Protein AF-A0A2G9TZJ1-F1 (afdb_monomer)

Structure (mmCIF, N/CA/C/O backbone):
data_AF-A0A2G9TZJ1-F1
#
_entry.id   AF-A0A2G9TZJ1-F1
#
loop_
_atom_site.group_PDB
_atom_site.id
_atom_site.type_symbol
_atom_site.label_atom_id
_atom_site.label_alt_id
_atom_site.label_comp_id
_atom_site.label_asym_id
_atom_site.label_entity_id
_atom_site.label_seq_id
_atom_site.pdbx_PDB_ins_code
_atom_site.Cartn_x
_atom_site.Cartn_y
_atom_site.Cartn_z
_atom_site.occupancy
_atom_site.B_iso_or_equiv
_atom_site.auth_seq_id
_atom_site.auth_comp_id
_atom_site.auth_asym_id
_atom_site.auth_atom_id
_atom_site.pdbx_PDB_model_num
ATOM 1 N N . MET A 1 1 ? -19.641 28.229 28.153 1.00 35.34 1 MET A N 1
ATOM 2 C CA . MET A 1 1 ? -19.449 26.870 28.700 1.00 35.34 1 MET A CA 1
ATOM 3 C C . MET A 1 1 ? -19.244 25.939 27.522 1.00 35.34 1 MET A C 1
ATOM 5 O O . MET A 1 1 ? -20.153 25.800 26.718 1.00 35.34 1 MET A O 1
ATOM 9 N N . ARG A 1 2 ? -18.018 25.448 27.318 1.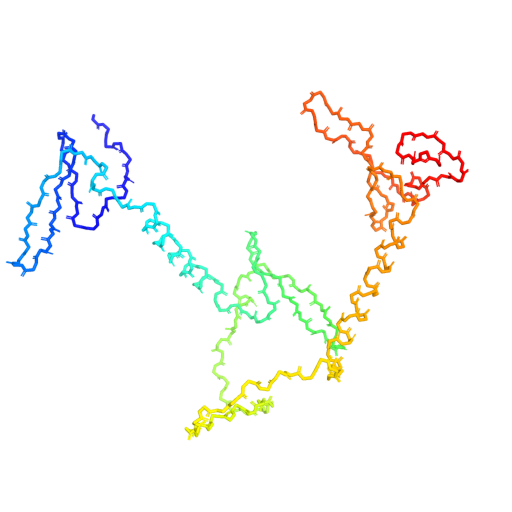00 34.00 2 ARG A N 1
ATOM 10 C CA . ARG A 1 2 ? -17.700 24.548 26.204 1.00 34.00 2 ARG A CA 1
ATOM 11 C C . ARG A 1 2 ? -17.921 23.122 26.698 1.00 34.00 2 ARG A C 1
ATOM 13 O O . ARG A 1 2 ? -17.238 22.707 27.627 1.00 34.00 2 ARG A O 1
ATOM 20 N N . CYS A 1 3 ? -18.872 22.409 26.099 1.00 38.72 3 CYS A N 1
ATOM 21 C CA . CYS A 1 3 ? -18.913 20.950 26.131 1.00 38.72 3 CYS A CA 1
ATOM 22 C C . CYS A 1 3 ? -17.653 20.467 25.404 1.00 38.72 3 CYS A C 1
ATOM 24 O O . CYS A 1 3 ? -17.631 20.348 24.180 1.00 38.72 3 CYS A O 1
ATOM 26 N N . SER A 1 4 ? -16.550 20.358 26.140 1.00 37.59 4 SER A N 1
ATOM 27 C CA . SER A 1 4 ? -15.266 19.949 25.593 1.00 37.59 4 SER A CA 1
ATOM 28 C C . SER A 1 4 ? -15.333 18.466 25.280 1.00 37.59 4 SER A C 1
ATOM 30 O O . SER A 1 4 ? -15.206 17.664 26.188 1.00 37.59 4 SER A O 1
ATOM 32 N N . GLN A 1 5 ? -15.486 18.171 23.990 1.00 41.22 5 GLN A N 1
ATOM 33 C CA . GLN A 1 5 ? -15.120 16.920 23.330 1.00 41.22 5 GLN A CA 1
ATOM 34 C C . GLN A 1 5 ? -15.883 15.683 23.824 1.00 41.22 5 GLN A C 1
ATOM 36 O O . GLN A 1 5 ? -15.843 15.286 24.979 1.00 41.22 5 GLN A O 1
ATOM 41 N N . SER A 1 6 ? -16.589 15.060 22.893 1.00 45.78 6 SER A N 1
ATOM 42 C CA . SER A 1 6 ? -17.199 13.740 23.005 1.00 45.78 6 SER A CA 1
ATOM 43 C C . SER A 1 6 ? -16.146 12.674 23.340 1.00 45.78 6 SER A C 1
ATOM 45 O O . SER A 1 6 ? -15.643 11.988 22.455 1.00 45.78 6 SER A O 1
ATOM 47 N N . GLU A 1 7 ? -15.767 12.564 24.610 1.00 56.59 7 GLU A N 1
ATOM 48 C CA . GLU A 1 7 ? -15.018 11.423 25.126 1.00 56.59 7 GLU A CA 1
ATOM 49 C C . GLU A 1 7 ? -15.985 10.241 25.256 1.00 56.59 7 GLU A C 1
ATOM 51 O O . GLU A 1 7 ? -17.082 10.386 25.798 1.00 56.59 7 GLU A O 1
ATOM 56 N N . ALA A 1 8 ? -15.603 9.079 24.722 1.00 72.31 8 ALA A N 1
ATOM 57 C CA . ALA A 1 8 ? -16.444 7.887 24.734 1.00 72.31 8 ALA A CA 1
ATOM 58 C C . ALA A 1 8 ? -16.606 7.367 26.174 1.00 72.31 8 ALA A C 1
ATOM 60 O O . ALA A 1 8 ? -15.728 6.677 26.704 1.00 72.31 8 ALA A O 1
ATOM 61 N N . LEU A 1 9 ? -17.713 7.733 26.825 1.00 79.69 9 LEU A N 1
ATOM 62 C CA . LEU A 1 9 ? -18.128 7.161 28.106 1.00 79.69 9 LEU A CA 1
ATOM 63 C C . LEU A 1 9 ? -18.508 5.690 27.924 1.00 79.69 9 LEU A C 1
ATOM 65 O O . LEU A 1 9 ? -18.986 5.294 26.862 1.00 79.69 9 LEU A O 1
ATOM 69 N N . GLN A 1 10 ? -18.288 4.886 28.964 1.00 80.00 10 GLN A N 1
ATOM 70 C CA . GLN A 1 10 ? -18.827 3.533 29.050 1.00 80.00 10 GLN A CA 1
ATOM 71 C C . GLN A 1 10 ? -20.339 3.539 28.843 1.00 80.00 10 GLN A C 1
ATOM 73 O O . GLN A 1 10 ? -21.033 4.512 29.154 1.00 80.00 10 GLN A O 1
ATOM 78 N N . ASP A 1 11 ? -20.838 2.434 28.301 1.00 80.94 11 ASP A N 1
ATOM 79 C CA . ASP A 1 11 ? -22.260 2.294 28.037 1.00 80.94 11 ASP A CA 1
ATOM 80 C C . ASP A 1 11 ? -23.027 2.398 29.365 1.00 80.94 11 ASP A C 1
ATOM 82 O O . ASP A 1 11 ? -22.624 1.822 30.377 1.00 80.94 11 ASP A O 1
ATOM 86 N N . ASN A 1 12 ? -24.120 3.166 29.361 1.00 81.62 12 ASN A N 1
ATOM 87 C CA . ASN A 1 12 ? -24.943 3.499 30.534 1.00 81.62 12 ASN A CA 1
ATOM 88 C C . ASN A 1 12 ? -24.324 4.490 31.539 1.00 81.62 12 ASN A C 1
ATOM 90 O O . ASN A 1 12 ? -24.866 4.655 32.634 1.00 81.62 12 ASN A O 1
ATOM 94 N N . CYS A 1 13 ? -23.244 5.186 31.168 1.00 85.19 13 CYS A N 1
ATOM 95 C CA . CYS A 1 13 ? -22.665 6.279 31.946 1.00 85.19 13 CYS A CA 1
ATOM 96 C C . CYS A 1 13 ? -22.997 7.662 31.355 1.00 85.19 13 CYS A C 1
ATOM 98 O O . CYS A 1 13 ? -22.907 7.881 30.149 1.00 85.19 13 CYS A O 1
ATOM 100 N N . PHE A 1 14 ? -23.310 8.630 32.221 1.00 85.94 14 PHE A N 1
ATOM 101 C CA . PHE A 1 14 ? -23.705 9.997 31.865 1.00 85.94 14 PHE A CA 1
ATOM 102 C C . PHE A 1 14 ? -22.811 11.039 32.561 1.00 85.94 14 PHE A C 1
ATOM 104 O O . PHE A 1 14 ? -22.594 10.932 33.770 1.00 85.94 14 PHE A O 1
ATOM 111 N N . PRO A 1 15 ? -22.295 12.061 31.854 1.00 84.62 15 PRO A N 1
ATOM 112 C CA . PRO A 1 15 ? -21.385 13.050 32.435 1.00 84.62 15 PRO A CA 1
ATOM 113 C C . PRO A 1 15 ? -22.107 14.018 33.387 1.00 84.62 15 PRO A C 1
ATOM 115 O O . PRO A 1 15 ? -23.253 14.405 33.146 1.00 84.62 15 PRO A O 1
ATOM 118 N N . LYS A 1 16 ? -21.424 14.454 34.456 1.00 85.44 16 LYS A N 1
ATOM 119 C CA . LYS A 1 16 ? -21.951 15.428 35.427 1.00 85.44 16 LYS A CA 1
ATOM 120 C C . LYS A 1 16 ? -21.394 16.842 35.193 1.00 85.44 16 LYS A C 1
ATOM 122 O O . LYS A 1 16 ? -20.209 16.987 34.899 1.00 85.44 16 LYS A O 1
ATOM 127 N N . PRO A 1 17 ? -22.184 17.913 35.424 1.00 77.62 17 PRO A N 1
ATOM 128 C CA . PRO A 1 17 ? -21.707 19.298 35.303 1.00 77.62 17 PRO A CA 1
ATOM 129 C C . PRO A 1 17 ? -20.558 19.655 36.260 1.00 77.62 17 PRO A C 1
ATOM 131 O O . PRO A 1 17 ? -19.766 20.543 35.966 1.00 77.62 17 PRO A O 1
ATOM 134 N N . SER A 1 18 ? -20.481 18.978 37.409 1.00 79.19 18 SER A N 1
ATOM 135 C CA . SER A 1 18 ? -19.464 19.174 38.451 1.00 79.19 18 SER A CA 1
ATOM 136 C C . SER A 1 18 ? -18.170 18.379 38.223 1.00 79.19 18 SER A C 1
ATOM 138 O O . SER A 1 18 ? -17.299 18.404 39.088 1.00 79.19 18 SER A O 1
ATOM 140 N N . GLY A 1 19 ? -18.059 17.652 37.105 1.00 78.62 19 GLY A N 1
ATOM 141 C CA . GLY A 1 19 ? -17.009 16.659 36.860 1.00 78.62 19 GLY A CA 1
ATOM 142 C C . GLY A 1 19 ? -17.403 15.251 37.323 1.00 78.62 19 GLY A C 1
ATOM 143 O O . GLY A 1 19 ? -18.217 15.087 38.244 1.00 78.62 19 GLY A O 1
ATOM 144 N N . GLY A 1 20 ? -16.851 14.237 36.649 1.00 84.00 20 GLY A N 1
ATOM 145 C CA . GLY A 1 20 ? -17.197 12.831 36.852 1.00 84.00 20 GLY A CA 1
ATOM 146 C C . GLY A 1 20 ? -18.452 12.395 36.090 1.00 84.00 20 GLY A C 1
ATOM 147 O O . GLY A 1 20 ? -18.966 13.104 35.222 1.00 84.00 20 GLY A O 1
ATOM 148 N N . CYS A 1 21 ? -18.978 11.215 36.420 1.00 87.94 21 CYS A N 1
ATOM 149 C CA . CYS A 1 21 ? -20.138 10.648 35.735 1.00 87.94 21 CYS A CA 1
ATOM 150 C C . CYS A 1 21 ? -21.067 9.869 36.671 1.00 87.94 21 CYS A C 1
ATOM 152 O O . CYS A 1 21 ? -20.756 9.614 37.834 1.00 87.94 21 CYS A O 1
ATOM 154 N N . LYS A 1 22 ? -22.218 9.483 36.134 1.00 88.81 22 LYS A N 1
ATOM 155 C CA . LYS A 1 22 ? -23.221 8.638 36.768 1.00 88.81 22 LYS A CA 1
ATOM 156 C C . LYS A 1 22 ? -23.493 7.437 35.872 1.00 88.81 22 LYS A C 1
ATOM 158 O O . LYS A 1 22 ? -23.900 7.642 34.735 1.00 88.81 22 LYS A O 1
ATOM 163 N N . CYS A 1 23 ? -23.248 6.228 36.361 1.00 87.81 23 CYS A N 1
ATOM 164 C CA . CYS A 1 23 ? -23.400 4.990 35.603 1.00 87.81 23 CYS A CA 1
ATOM 165 C C . CYS A 1 23 ? -24.506 4.120 36.191 1.00 87.81 23 CYS A C 1
ATOM 167 O O . CYS A 1 23 ? -24.520 3.894 37.400 1.00 87.81 23 CYS A O 1
ATOM 169 N N . ASN A 1 24 ? -25.385 3.590 35.343 1.00 87.38 24 ASN A N 1
ATOM 170 C CA . ASN A 1 24 ? -26.294 2.517 35.740 1.00 87.38 24 ASN A CA 1
ATOM 171 C C . ASN A 1 24 ? -25.552 1.182 35.586 1.00 87.38 24 ASN A C 1
ATOM 173 O O . ASN A 1 24 ? -25.176 0.813 34.473 1.00 87.38 24 ASN A O 1
ATOM 177 N N . VAL A 1 25 ? -25.311 0.483 36.694 1.00 83.94 25 VAL A N 1
ATOM 178 C CA . VAL A 1 25 ? -24.615 -0.810 36.736 1.00 83.94 25 VAL A CA 1
ATOM 179 C C . VAL A 1 25 ? -25.536 -1.875 37.325 1.00 83.94 25 VAL A C 1
ATOM 181 O O . VAL A 1 25 ? -26.270 -1.610 38.271 1.00 83.94 25 VAL A O 1
ATOM 184 N N . ASP A 1 26 ? -25.498 -3.089 36.782 1.00 79.06 26 ASP A N 1
ATOM 185 C CA . ASP A 1 26 ? -26.205 -4.237 37.360 1.00 79.06 26 ASP A CA 1
ATOM 186 C C . ASP A 1 26 ? -25.209 -5.104 38.140 1.00 79.06 26 ASP A C 1
ATOM 188 O O . ASP A 1 26 ? -24.316 -5.730 37.564 1.00 79.06 26 ASP A O 1
ATOM 192 N N . LEU A 1 27 ? -25.344 -5.111 39.468 1.00 72.12 27 LEU A N 1
ATOM 193 C CA . LEU A 1 27 ? -24.510 -5.888 40.394 1.00 72.12 27 LEU A CA 1
ATOM 194 C C . LEU A 1 27 ? -25.192 -7.202 40.826 1.00 72.12 27 LEU A C 1
ATOM 196 O O . LEU A 1 27 ? -24.868 -7.765 41.875 1.00 72.12 27 LEU A O 1
ATOM 200 N N . GLY A 1 28 ? -26.155 -7.700 40.042 1.00 67.94 28 GLY A N 1
ATOM 201 C CA . GLY A 1 28 ? -26.829 -8.983 40.271 1.00 67.94 28 GLY A CA 1
ATOM 202 C C . GLY A 1 28 ? -27.982 -8.932 41.277 1.00 67.94 28 GLY A C 1
ATOM 203 O O . GLY A 1 28 ? -28.502 -9.979 41.658 1.00 67.94 28 GLY A O 1
ATOM 204 N N . HIS A 1 29 ? -28.390 -7.732 41.695 1.00 69.56 29 HIS A N 1
ATOM 205 C CA . HIS A 1 29 ? -29.521 -7.491 42.604 1.00 69.56 29 HIS A CA 1
ATOM 206 C C . HIS A 1 29 ? -30.501 -6.436 42.050 1.00 69.56 29 HIS A C 1
ATOM 208 O O . HIS A 1 29 ? -31.393 -5.990 42.770 1.00 69.56 29 HIS A O 1
ATOM 214 N N . GLY A 1 30 ? -30.345 -6.049 40.777 1.00 68.12 30 GLY A N 1
ATOM 215 C CA . GLY A 1 30 ? -31.073 -4.960 40.124 1.00 68.12 30 GLY A CA 1
ATOM 216 C C . GLY A 1 30 ? -30.142 -3.842 39.646 1.00 68.12 30 GLY A C 1
ATOM 217 O O . GLY A 1 30 ? -28.973 -3.786 40.027 1.00 68.12 30 GLY A O 1
ATOM 218 N N . GLU A 1 31 ? -30.674 -2.955 38.802 1.00 78.44 31 GLU A N 1
ATOM 219 C CA . GLU A 1 31 ? -29.952 -1.777 38.311 1.00 78.44 31 GLU A CA 1
ATOM 220 C C . GLU A 1 31 ? -29.709 -0.788 39.462 1.00 78.44 31 GLU A C 1
ATOM 222 O O . GLU A 1 31 ? -30.649 -0.234 40.036 1.00 78.44 31 GLU A O 1
ATOM 227 N N . GLU A 1 32 ? -28.442 -0.548 39.791 1.00 80.06 32 GLU A N 1
ATOM 228 C CA . GLU A 1 32 ? -28.016 0.453 40.763 1.00 80.06 32 GLU A CA 1
ATOM 229 C C . GLU A 1 32 ? -27.304 1.598 40.046 1.00 80.06 32 GLU A C 1
ATOM 231 O O . GLU A 1 32 ? -26.590 1.407 39.060 1.00 80.06 32 GLU A O 1
ATOM 236 N N . VAL A 1 33 ? -27.498 2.818 40.544 1.00 85.50 33 VAL A N 1
ATOM 237 C CA . VAL A 1 33 ? -26.882 3.994 39.944 1.00 85.50 33 VAL A CA 1
ATOM 238 C C . VAL A 1 33 ? -25.681 4.439 40.763 1.00 85.50 33 VAL A C 1
ATOM 240 O O . VAL A 1 33 ? -25.827 5.000 41.847 1.00 85.50 33 VAL A O 1
ATOM 243 N N . VAL A 1 34 ? -24.489 4.227 40.214 1.00 85.00 34 VAL A N 1
ATOM 244 C CA . VAL A 1 34 ? -23.216 4.568 40.851 1.00 85.00 34 VAL A CA 1
ATOM 245 C C . VAL A 1 34 ? -22.726 5.917 40.343 1.00 85.00 34 VAL A C 1
ATOM 247 O O . VAL A 1 34 ? -22.699 6.188 39.141 1.00 85.00 34 VAL A O 1
ATOM 250 N N . GLU A 1 35 ? -22.324 6.786 41.267 1.00 87.06 35 GLU A N 1
ATOM 251 C CA . GLU A 1 35 ? -21.759 8.090 40.939 1.00 87.06 35 GLU A CA 1
ATOM 252 C C . GLU A 1 35 ? -20.247 8.111 41.141 1.00 87.06 35 GLU A C 1
ATOM 254 O O . GLU A 1 35 ? -19.740 7.925 42.245 1.00 87.06 35 GLU A O 1
ATOM 259 N N . TYR A 1 36 ? -19.529 8.432 40.072 1.00 83.94 36 TYR A N 1
ATOM 260 C CA . TYR A 1 36 ? -18.088 8.610 40.077 1.00 83.94 36 TYR A CA 1
ATOM 261 C C . TYR A 1 36 ? -17.745 10.099 40.073 1.00 83.94 36 TYR A C 1
ATOM 263 O O . TYR A 1 36 ? -18.365 10.908 39.378 1.00 83.94 36 TYR A O 1
ATOM 271 N N . SER A 1 37 ? -16.742 10.476 40.860 1.00 82.38 37 SER A N 1
ATOM 272 C CA . SER A 1 37 ? -16.264 11.859 40.971 1.00 82.38 37 SER A CA 1
ATOM 273 C C . SER A 1 37 ? -15.210 12.230 39.925 1.00 82.38 37 SER A C 1
ATOM 275 O O . SER A 1 37 ? -14.998 13.414 39.688 1.00 82.38 37 SER A O 1
ATOM 277 N N . ALA A 1 38 ? -14.564 11.245 39.289 1.00 82.38 38 ALA A N 1
ATOM 278 C CA . ALA A 1 38 ? -13.520 11.466 38.288 1.00 82.38 38 ALA A CA 1
ATOM 279 C C . ALA A 1 38 ? -13.902 10.865 36.933 1.00 82.38 38 ALA A C 1
ATOM 281 O O . ALA A 1 38 ? -14.310 9.707 36.863 1.00 82.38 38 ALA A O 1
ATOM 282 N N . ASP A 1 39 ? -13.684 11.614 35.851 1.00 77.81 39 ASP A N 1
ATOM 283 C CA . ASP A 1 39 ? -14.054 11.205 34.488 1.00 77.81 39 ASP A CA 1
ATOM 284 C C . ASP A 1 39 ? -13.312 9.947 34.018 1.00 77.81 39 ASP A C 1
ATOM 286 O O . ASP A 1 39 ? -13.832 9.173 33.222 1.00 77.81 39 ASP A O 1
ATOM 290 N N . ALA A 1 40 ? -12.105 9.697 34.537 1.00 79.12 40 ALA A N 1
ATOM 291 C CA . ALA A 1 40 ? -11.316 8.512 34.200 1.00 79.12 40 ALA A CA 1
ATOM 292 C C . ALA A 1 40 ? -12.020 7.190 34.556 1.00 79.12 40 ALA A C 1
ATOM 294 O O . ALA A 1 40 ? -11.789 6.190 33.885 1.00 79.12 40 ALA A O 1
ATOM 295 N N . GLN A 1 41 ? -12.892 7.191 35.571 1.00 77.88 41 GLN A N 1
ATOM 296 C CA . GLN A 1 41 ? -13.632 6.002 36.020 1.00 77.88 41 GLN A CA 1
ATOM 297 C C . GLN A 1 41 ? -14.808 5.648 35.101 1.00 77.88 41 GLN A C 1
ATOM 299 O O . GLN A 1 41 ? -15.422 4.603 35.260 1.00 77.88 41 GLN A O 1
ATOM 304 N N . CYS A 1 42 ? -15.107 6.533 34.153 1.00 80.12 42 CYS A N 1
ATOM 305 C CA . CYS A 1 42 ? -16.292 6.500 33.308 1.00 80.12 42 CYS A CA 1
ATOM 306 C C . CYS A 1 42 ? -15.959 6.331 31.832 1.00 80.12 42 CYS A C 1
ATOM 308 O O . CYS A 1 42 ? -16.849 6.164 31.002 1.00 80.12 42 CYS A O 1
ATOM 310 N N . LYS A 1 43 ? -14.682 6.480 31.476 1.00 83.25 43 LYS A N 1
ATOM 311 C CA . LYS A 1 43 ? -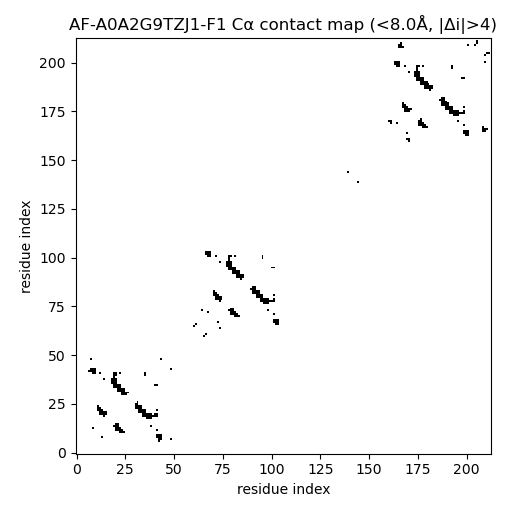14.217 6.426 30.094 1.00 83.25 43 LYS A CA 1
ATOM 312 C C . LYS A 1 43 ? -14.123 4.975 29.656 1.00 83.25 43 LYS A C 1
ATOM 314 O O . LYS A 1 43 ? -13.616 4.129 30.393 1.00 83.25 43 LYS A O 1
ATOM 319 N N . LYS A 1 44 ? -14.553 4.689 28.424 1.00 81.19 44 LYS A N 1
ATOM 320 C CA . LYS A 1 44 ? -14.239 3.407 27.785 1.00 81.19 44 LYS A CA 1
ATOM 321 C C . LYS A 1 44 ? -12.726 3.225 27.791 1.00 81.19 44 LYS A C 1
ATOM 323 O O . LYS A 1 44 ? -11.991 4.167 27.481 1.00 81.19 44 LYS A O 1
ATOM 328 N N . SER A 1 45 ? -12.265 2.016 28.109 1.00 81.00 45 SER A N 1
ATOM 329 C CA . SER A 1 45 ? -10.851 1.686 27.950 1.00 81.00 45 SER A CA 1
ATOM 330 C C . SER A 1 45 ? -10.444 1.885 26.488 1.00 81.00 45 SER A C 1
ATOM 332 O O . SER A 1 45 ? -11.252 1.706 25.572 1.00 81.00 45 SER A O 1
ATOM 334 N N . ILE A 1 46 ? -9.178 2.237 26.258 1.00 83.12 46 ILE A N 1
ATOM 335 C CA . ILE A 1 46 ? -8.635 2.377 24.899 1.00 83.12 46 ILE A CA 1
ATOM 336 C C . ILE A 1 46 ? -8.832 1.085 24.098 1.00 83.12 46 ILE A C 1
ATOM 338 O O . ILE A 1 46 ? -9.127 1.133 22.907 1.00 83.12 46 ILE A O 1
ATOM 342 N N . GLU A 1 47 ? -8.729 -0.069 24.756 1.00 83.88 47 GLU A N 1
ATOM 343 C CA . GLU A 1 47 ? -8.964 -1.381 24.152 1.00 83.88 47 GLU A CA 1
ATOM 344 C C . GLU A 1 47 ? -10.407 -1.540 23.662 1.00 83.88 47 GLU A C 1
ATOM 346 O O . GLU A 1 47 ? -10.613 -2.000 22.540 1.00 83.88 47 GLU A O 1
ATOM 351 N N . SER A 1 48 ? -11.395 -1.109 24.456 1.00 80.25 48 SER A N 1
ATOM 352 C CA . SER A 1 48 ? -12.812 -1.155 24.077 1.00 80.25 48 SER A CA 1
ATOM 353 C C . SER A 1 48 ? -13.103 -0.229 22.893 1.00 80.25 48 SER A C 1
ATOM 355 O O . SER A 1 48 ? -13.634 -0.677 21.880 1.00 80.25 48 SER A O 1
ATOM 357 N N . GLN A 1 49 ? -12.634 1.023 22.950 1.00 81.00 49 GLN A N 1
ATOM 358 C CA . GLN A 1 49 ? -12.783 1.971 21.836 1.00 81.00 49 GLN A CA 1
ATOM 359 C C . GLN A 1 49 ? -12.117 1.448 20.554 1.00 81.00 49 GLN A C 1
ATOM 361 O O . GLN A 1 49 ? -12.668 1.546 19.462 1.00 81.00 49 GLN A O 1
ATOM 366 N N . THR A 1 50 ? -10.934 0.842 20.678 1.00 85.12 50 THR A N 1
ATOM 367 C CA . THR A 1 50 ? -10.216 0.256 19.538 1.00 85.12 50 THR A CA 1
ATOM 368 C C . THR A 1 50 ? -10.965 -0.943 18.964 1.00 85.12 50 THR A C 1
ATOM 370 O O . THR A 1 50 ? -11.014 -1.106 17.745 1.00 85.12 50 THR A O 1
ATOM 373 N N . ALA A 1 51 ? -11.552 -1.790 19.812 1.00 84.38 51 ALA A N 1
ATOM 374 C CA . ALA A 1 51 ? -12.346 -2.929 19.371 1.00 84.38 51 ALA A CA 1
ATOM 375 C C . ALA A 1 51 ? -13.616 -2.483 18.628 1.00 84.38 51 ALA A C 1
ATOM 377 O O . ALA A 1 51 ? -13.920 -3.040 17.571 1.00 84.38 51 ALA A O 1
ATOM 378 N N . GLU A 1 52 ? -14.306 -1.459 19.135 1.00 83.00 52 GLU A N 1
ATOM 379 C CA . GLU A 1 52 ? -15.476 -0.849 18.492 1.00 83.00 52 GLU A CA 1
ATOM 380 C C . GLU A 1 52 ? -15.110 -0.244 17.133 1.00 83.00 52 GLU A C 1
ATOM 382 O O . GLU A 1 52 ? -15.662 -0.664 16.117 1.00 83.00 52 GLU A O 1
ATOM 387 N N . HIS A 1 53 ? -14.102 0.633 17.081 1.00 85.50 53 HIS A N 1
ATOM 388 C CA . HIS A 1 53 ? -13.643 1.232 15.824 1.00 85.50 53 HIS A CA 1
ATOM 389 C C . HIS A 1 53 ? -13.166 0.180 14.819 1.00 85.50 53 HIS A C 1
ATOM 391 O O . HIS A 1 53 ? -13.432 0.283 13.626 1.00 85.50 53 HI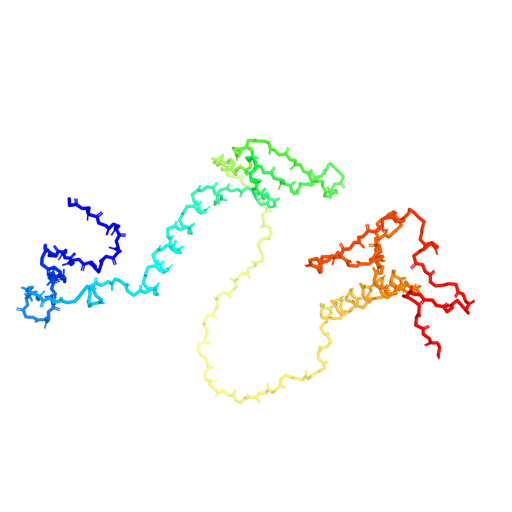S A O 1
ATOM 397 N N . LYS A 1 54 ? -12.477 -0.874 15.275 1.00 88.94 54 LYS A N 1
ATOM 398 C CA . LYS A 1 54 ? -12.065 -1.976 14.396 1.00 88.94 54 LYS A CA 1
ATOM 399 C C . LYS A 1 54 ? -13.275 -2.710 13.824 1.00 88.94 54 LYS A C 1
ATOM 401 O O . LYS A 1 54 ? -13.240 -3.113 12.662 1.00 88.94 54 LYS A O 1
ATOM 406 N N . LYS A 1 55 ? -14.316 -2.934 14.627 1.00 88.50 55 LYS A N 1
ATOM 407 C CA . LYS A 1 55 ? -15.545 -3.586 14.167 1.00 88.50 55 LYS A CA 1
ATOM 408 C C . LYS A 1 55 ? -16.252 -2.722 13.124 1.00 88.50 55 LYS A C 1
ATOM 410 O O . LYS A 1 55 ? -16.550 -3.234 12.051 1.00 88.50 55 LYS A O 1
ATOM 415 N N . GLU A 1 56 ? -16.427 -1.437 13.409 1.00 87.94 56 GLU A N 1
ATOM 416 C CA . GLU A 1 56 ? -17.038 -0.462 12.501 1.00 87.94 56 GLU A CA 1
ATOM 417 C C . GLU A 1 56 ? -16.278 -0.372 11.169 1.00 87.94 56 GLU A C 1
ATOM 419 O O . GLU A 1 56 ? -16.866 -0.552 10.105 1.00 87.94 56 GLU A O 1
ATOM 424 N N . LEU A 1 57 ? -14.950 -0.222 11.214 1.00 88.06 57 LEU A N 1
ATOM 425 C CA . LEU A 1 57 ? -14.112 -0.185 10.011 1.00 88.06 57 LEU A CA 1
ATOM 426 C C . LEU A 1 57 ? -14.198 -1.482 9.198 1.00 88.06 57 LEU A C 1
ATOM 428 O O . LEU A 1 57 ? -14.212 -1.445 7.970 1.00 88.06 57 LEU A O 1
ATOM 432 N N . ASN A 1 58 ? -14.262 -2.642 9.856 1.00 84.69 58 ASN A N 1
ATOM 433 C CA . ASN A 1 58 ? -14.417 -3.916 9.155 1.00 84.69 58 ASN A CA 1
ATOM 434 C C . ASN A 1 58 ? -15.790 -4.040 8.480 1.00 84.69 58 ASN A C 1
ATOM 436 O O . ASN A 1 58 ? -15.872 -4.592 7.381 1.00 84.69 58 ASN A O 1
ATOM 440 N N . GLU A 1 59 ? -16.854 -3.548 9.119 1.00 88.38 59 GLU A N 1
ATOM 441 C CA . GLU A 1 59 ? -18.194 -3.497 8.528 1.00 88.38 59 GLU A CA 1
ATOM 442 C C . GLU A 1 59 ? -18.225 -2.547 7.324 1.00 88.38 59 GLU A C 1
ATOM 444 O O . GLU A 1 59 ? -18.707 -2.942 6.264 1.00 88.38 59 GLU A O 1
ATOM 449 N N . GLU A 1 60 ? -17.605 -1.368 7.425 1.00 86.69 60 GLU A N 1
ATOM 450 C CA . GLU A 1 60 ? -17.477 -0.416 6.313 1.00 86.69 60 GLU A CA 1
ATOM 451 C C . GLU A 1 60 ? -16.679 -1.001 5.134 1.00 86.69 60 GLU A C 1
ATOM 453 O O . GLU A 1 60 ? -17.086 -0.887 3.976 1.00 86.69 60 GLU A O 1
ATOM 458 N N . ILE A 1 61 ? -15.551 -1.669 5.407 1.00 85.38 61 ILE A N 1
ATOM 459 C CA . ILE A 1 61 ? -14.745 -2.335 4.372 1.00 85.38 61 ILE A CA 1
ATOM 460 C C . ILE A 1 61 ? -15.566 -3.427 3.681 1.00 85.38 61 ILE A C 1
ATOM 462 O O . ILE A 1 61 ? -15.510 -3.561 2.455 1.00 85.38 61 ILE A O 1
ATOM 466 N N . LYS A 1 62 ? -16.335 -4.206 4.448 1.00 85.00 62 LYS A N 1
ATOM 467 C CA . LYS A 1 62 ? -17.178 -5.274 3.907 1.00 85.00 62 LYS A CA 1
ATOM 468 C C . LYS A 1 62 ? -18.325 -4.722 3.062 1.00 85.00 62 LYS A C 1
ATOM 470 O O . LYS A 1 62 ? -18.604 -5.293 2.015 1.00 85.00 62 LYS A O 1
ATOM 475 N N . ASP A 1 63 ? -18.950 -3.628 3.478 1.00 82.19 63 ASP A N 1
ATOM 476 C CA . ASP A 1 63 ? -20.009 -2.967 2.712 1.00 82.19 63 ASP A CA 1
ATOM 477 C C . ASP A 1 63 ? -19.478 -2.392 1.387 1.00 82.19 63 ASP A C 1
ATOM 479 O O . ASP A 1 63 ? -20.012 -2.665 0.311 1.00 82.19 63 ASP A O 1
ATOM 483 N N . LYS A 1 64 ? -18.352 -1.671 1.435 1.00 80.69 64 LYS A N 1
ATOM 484 C CA . LYS A 1 64 ? -17.787 -1.009 0.249 1.00 80.69 64 LYS A CA 1
ATOM 485 C C . LYS A 1 64 ? -17.128 -1.968 -0.737 1.00 80.69 64 LYS A C 1
ATOM 487 O O . LYS A 1 64 ? -17.199 -1.743 -1.947 1.00 80.69 64 LYS A O 1
ATOM 492 N N . PHE A 1 65 ? -16.461 -3.006 -0.235 1.00 82.38 65 PHE A N 1
ATOM 493 C CA . PHE A 1 65 ? -15.548 -3.831 -1.033 1.00 82.38 65 PHE A CA 1
ATOM 494 C C . PHE A 1 65 ? -15.810 -5.337 -0.941 1.00 82.38 65 PHE A C 1
ATOM 496 O O . PHE A 1 65 ? -15.179 -6.101 -1.667 1.00 82.38 65 PHE A O 1
ATOM 503 N N . GLY A 1 66 ? -16.739 -5.791 -0.095 1.00 80.31 66 GLY A N 1
ATOM 504 C CA . GLY A 1 66 ? -17.004 -7.220 0.104 1.00 80.31 66 GLY A CA 1
ATOM 505 C C . GLY A 1 66 ? -17.577 -7.931 -1.123 1.00 80.31 66 GLY A C 1
ATOM 506 O O . GLY A 1 66 ? -17.395 -9.136 -1.259 1.00 80.31 66 GLY A O 1
ATOM 507 N N . ASP A 1 67 ? -18.220 -7.195 -2.032 1.00 85.50 67 ASP A N 1
ATOM 508 C CA . ASP A 1 67 ? -18.793 -7.730 -3.274 1.00 85.50 67 ASP A CA 1
ATOM 509 C C . ASP A 1 67 ? -17.854 -7.601 -4.490 1.00 85.50 67 ASP A C 1
ATOM 511 O O . ASP A 1 67 ? -18.295 -7.799 -5.623 1.00 85.50 67 ASP A O 1
ATOM 515 N N . PHE A 1 68 ? -16.578 -7.243 -4.315 1.00 88.44 68 PHE A N 1
ATOM 516 C CA . PHE A 1 68 ? -15.649 -7.131 -5.444 1.00 88.44 68 PHE A CA 1
ATOM 517 C C . PHE A 1 68 ? -15.360 -8.509 -6.065 1.00 88.44 68 PHE A C 1
ATOM 519 O O . PHE A 1 68 ? -15.268 -9.522 -5.373 1.00 88.44 68 PHE A O 1
ATOM 526 N N . LYS A 1 69 ? -15.221 -8.551 -7.394 1.00 86.81 69 LYS A N 1
ATOM 527 C CA . LYS A 1 69 ? -14.804 -9.733 -8.153 1.00 86.81 69 LYS A CA 1
ATOM 528 C C . LYS A 1 69 ? -13.432 -10.199 -7.669 1.00 86.81 69 LYS A C 1
ATOM 530 O O . LYS A 1 69 ? -12.585 -9.399 -7.266 1.00 86.81 69 LYS A O 1
ATOM 535 N N . GLU A 1 70 ? -13.196 -11.501 -7.764 1.00 83.12 70 GLU A N 1
ATOM 536 C CA . GLU A 1 70 ? -11.884 -12.065 -7.464 1.00 83.12 70 GLU A CA 1
ATOM 537 C C . GLU A 1 70 ? -10.814 -11.425 -8.362 1.00 83.12 70 GLU A C 1
ATOM 539 O O . GLU A 1 70 ? -11.033 -11.214 -9.555 1.00 83.12 70 GLU A O 1
ATOM 544 N N . ASN A 1 71 ? -9.656 -11.112 -7.775 1.00 87.19 71 ASN A N 1
ATOM 545 C CA . ASN A 1 71 ? -8.541 -10.399 -8.410 1.00 87.19 71 ASN A CA 1
ATOM 546 C C . ASN A 1 71 ? -8.786 -8.915 -8.742 1.00 87.19 71 ASN A C 1
ATOM 548 O O . ASN A 1 71 ? -7.980 -8.330 -9.463 1.00 87.19 71 ASN A O 1
ATOM 552 N N . CYS A 1 72 ? -9.836 -8.289 -8.196 1.00 90.06 72 CYS A N 1
ATOM 553 C CA . CYS A 1 72 ? -10.079 -6.847 -8.287 1.00 90.06 72 CYS A CA 1
ATOM 554 C C . CYS A 1 72 ? -9.742 -6.111 -6.984 1.00 90.06 72 CYS A C 1
ATOM 556 O O . CYS A 1 72 ? -10.264 -6.429 -5.920 1.00 90.06 72 CYS A O 1
ATOM 558 N N . PHE A 1 73 ? -8.916 -5.068 -7.081 1.00 90.00 73 PHE A N 1
ATOM 559 C CA . PHE A 1 73 ? -8.422 -4.283 -5.949 1.00 90.00 73 PHE A CA 1
ATOM 560 C C . PHE A 1 73 ? -8.919 -2.832 -6.014 1.00 90.00 73 PHE A C 1
ATOM 562 O O . PHE A 1 73 ? -8.784 -2.197 -7.065 1.00 90.00 73 PHE A O 1
ATOM 569 N N . PRO A 1 74 ? -9.474 -2.270 -4.927 1.00 89.44 74 PRO A N 1
ATOM 570 C CA . PRO A 1 74 ? -10.007 -0.910 -4.924 1.00 89.44 74 PRO A CA 1
ATOM 571 C C . PRO A 1 74 ? -8.919 0.157 -5.078 1.00 89.44 74 PRO A C 1
ATOM 573 O O . PRO A 1 74 ? -7.797 0.008 -4.592 1.00 89.44 74 PRO A O 1
ATOM 576 N N . LYS A 1 75 ? -9.260 1.262 -5.749 1.00 88.69 75 LYS A N 1
ATOM 577 C CA . LYS A 1 75 ? -8.378 2.424 -5.932 1.00 88.69 75 LYS A CA 1
ATOM 578 C C . LYS A 1 75 ? -8.776 3.574 -4.995 1.00 88.69 75 LYS A C 1
ATOM 580 O O . LYS A 1 75 ? -9.966 3.866 -4.892 1.00 88.69 75 LYS A O 1
ATOM 585 N N . PRO A 1 76 ? -7.812 4.324 -4.421 1.00 81.75 76 PRO A N 1
ATOM 586 C CA . PRO A 1 76 ? -8.109 5.510 -3.607 1.00 81.75 76 PRO A CA 1
ATOM 587 C C . PRO A 1 76 ? -8.893 6.594 -4.358 1.00 81.75 76 PRO A C 1
ATOM 589 O O . PRO A 1 76 ? -9.724 7.278 -3.778 1.00 81.75 76 PRO A O 1
ATOM 592 N N . SER A 1 77 ? -8.641 6.741 -5.662 1.00 81.19 77 SER A N 1
ATOM 593 C CA . SER A 1 77 ? -9.289 7.736 -6.529 1.00 81.19 77 SER A CA 1
ATOM 594 C C . SER A 1 77 ? -10.686 7.326 -7.018 1.00 81.19 77 SER A C 1
ATOM 596 O O . SER A 1 77 ? -11.243 8.011 -7.870 1.00 81.19 77 SER A O 1
ATOM 598 N N . GLY A 1 78 ? -11.225 6.202 -6.537 1.00 82.44 78 GLY A N 1
ATOM 599 C CA . GLY A 1 78 ? -12.439 5.584 -7.068 1.00 82.44 78 GLY A CA 1
ATOM 600 C C . GLY A 1 78 ? -12.160 4.528 -8.146 1.00 82.44 78 GLY A C 1
ATOM 601 O O . GLY A 1 78 ? -11.141 4.565 -8.851 1.00 82.44 78 GLY A O 1
ATOM 602 N N . GLY A 1 79 ? -13.067 3.551 -8.234 1.00 86.88 79 GLY A N 1
ATOM 603 C CA . GLY A 1 79 ? -12.956 2.384 -9.112 1.00 86.88 79 GLY A CA 1
ATOM 604 C C . GLY A 1 79 ? -12.051 1.277 -8.562 1.00 86.88 79 GLY A C 1
ATOM 605 O O . GLY A 1 79 ? -11.771 1.211 -7.362 1.00 86.88 79 GLY A O 1
ATOM 606 N N . CYS A 1 80 ? -11.576 0.396 -9.441 1.00 91.00 80 CYS A N 1
ATOM 607 C CA . CYS A 1 80 ? -10.712 -0.726 -9.074 1.00 91.00 80 CYS A CA 1
ATOM 608 C C . CYS A 1 80 ? -9.732 -1.108 -10.183 1.00 91.00 80 CYS A C 1
ATOM 610 O O . CYS A 1 80 ? -9.808 -0.636 -11.315 1.00 91.00 80 CYS A O 1
ATOM 612 N N . LYS A 1 81 ? -8.793 -1.985 -9.844 1.00 92.88 81 LYS A N 1
ATOM 613 C CA . LYS A 1 81 ? -7.837 -2.592 -10.759 1.00 92.88 81 LYS A CA 1
ATOM 614 C C . LYS A 1 81 ? -7.972 -4.109 -10.670 1.00 92.88 81 LYS A C 1
ATOM 616 O O . LYS A 1 81 ? -7.769 -4.660 -9.594 1.00 92.88 81 LYS A O 1
ATOM 621 N N . CYS A 1 82 ? -8.330 -4.751 -11.772 1.00 92.06 82 CYS A N 1
ATOM 622 C CA . CYS A 1 82 ? -8.581 -6.184 -11.851 1.00 92.06 82 CYS A CA 1
ATOM 623 C C . CYS A 1 82 ? -7.496 -6.888 -12.659 1.00 92.06 82 CYS A C 1
ATOM 625 O O . CYS A 1 82 ? -7.170 -6.437 -13.755 1.00 92.06 82 CYS A O 1
ATOM 627 N N . ASN A 1 83 ? -6.964 -7.996 -12.146 1.00 91.31 83 ASN A N 1
ATOM 628 C CA . ASN A 1 83 ? -6.125 -8.896 -12.931 1.00 91.31 83 ASN A CA 1
ATOM 629 C C . ASN A 1 83 ? -7.034 -9.921 -13.622 1.00 91.31 83 ASN A C 1
ATOM 631 O O . ASN A 1 83 ? -7.568 -10.827 -12.983 1.00 91.31 83 ASN A O 1
ATOM 635 N N . GLU A 1 84 ? -7.221 -9.754 -14.925 1.00 88.62 84 GLU A N 1
ATOM 636 C CA . GLU A 1 84 ? -8.079 -10.575 -15.779 1.00 88.62 84 GLU A CA 1
ATOM 637 C C . GLU A 1 84 ? -7.221 -11.399 -16.747 1.00 88.62 84 GLU A C 1
ATOM 639 O O . GLU A 1 84 ? -6.038 -11.122 -16.936 1.00 88.62 84 GLU A O 1
ATOM 644 N N . LYS A 1 85 ? -7.795 -12.438 -17.360 1.00 87.44 85 LYS A N 1
ATOM 645 C CA . LYS A 1 85 ? -7.112 -13.208 -18.407 1.00 87.44 85 LYS A CA 1
ATOM 646 C C . LYS A 1 85 ? -7.588 -12.754 -19.780 1.00 87.44 85 LYS A C 1
ATOM 648 O O . LYS A 1 85 ? -8.793 -12.649 -20.002 1.00 87.44 85 LYS A O 1
ATOM 653 N N . ASP A 1 86 ? -6.652 -12.490 -20.685 1.00 83.31 86 ASP A N 1
ATOM 654 C CA . ASP A 1 86 ? -6.962 -12.182 -22.080 1.00 83.31 86 ASP A CA 1
ATOM 655 C C . ASP A 1 86 ? -7.396 -13.442 -22.862 1.00 83.31 86 ASP A C 1
ATOM 657 O O . ASP A 1 86 ? -7.403 -14.560 -22.338 1.00 83.31 86 ASP A O 1
ATOM 661 N N . ALA A 1 87 ? -7.746 -13.275 -24.141 1.00 87.69 87 ALA A N 1
ATOM 662 C CA . ALA A 1 87 ? -8.154 -14.376 -25.024 1.00 87.69 87 ALA A CA 1
ATOM 663 C C . ALA A 1 87 ? -7.069 -15.457 -25.223 1.00 87.69 87 ALA A C 1
ATOM 665 O O . ALA A 1 87 ? -7.373 -16.563 -25.668 1.00 87.69 87 ALA A O 1
ATOM 666 N N . HIS A 1 88 ? -5.816 -15.148 -24.890 1.00 82.69 88 HIS A N 1
ATOM 667 C CA . HIS A 1 88 ? -4.668 -16.044 -24.977 1.00 82.69 88 HIS A CA 1
ATOM 668 C C . HIS A 1 88 ? -4.289 -16.643 -23.609 1.00 82.69 88 HIS A C 1
ATOM 670 O O . HIS A 1 88 ? -3.348 -17.429 -23.525 1.00 82.69 88 HIS A O 1
ATOM 676 N N . GLY A 1 89 ? -5.031 -16.311 -22.544 1.00 84.38 89 GLY A N 1
ATOM 677 C CA . GLY A 1 89 ? -4.810 -16.791 -21.182 1.00 84.38 89 GLY A CA 1
ATOM 678 C C . GLY A 1 89 ? -3.752 -16.018 -20.387 1.00 84.38 89 GLY A C 1
ATOM 679 O O . GLY A 1 89 ? -3.452 -16.418 -19.256 1.00 84.38 89 GLY A O 1
ATOM 680 N N . ASN A 1 90 ? -3.204 -14.925 -20.927 1.00 85.50 90 ASN A N 1
ATOM 681 C CA . ASN A 1 90 ? -2.228 -14.093 -20.224 1.00 85.50 90 ASN A CA 1
ATOM 682 C C . ASN A 1 90 ? -2.921 -13.186 -19.212 1.00 85.50 90 ASN A C 1
ATOM 684 O O . ASN A 1 90 ? -4.026 -12.701 -19.448 1.00 85.50 90 ASN A O 1
ATOM 688 N N . GLU A 1 91 ? -2.250 -12.921 -18.094 1.00 86.31 91 GLU A N 1
ATOM 689 C CA . GLU A 1 91 ? -2.756 -12.003 -17.077 1.00 86.31 91 GLU A CA 1
ATOM 690 C C . GLU A 1 91 ? -2.569 -10.554 -17.531 1.00 86.31 91 GLU A C 1
ATOM 692 O O . GLU A 1 91 ? -1.452 -10.049 -17.646 1.00 86.31 91 GLU A O 1
ATOM 697 N N . VAL A 1 92 ? -3.687 -9.886 -17.784 1.00 90.31 92 VAL A N 1
ATOM 698 C CA . VAL A 1 92 ? -3.772 -8.473 -18.131 1.00 90.31 92 VAL A CA 1
ATOM 699 C C . VAL A 1 92 ? -4.421 -7.716 -16.990 1.00 90.31 92 VAL A C 1
ATOM 701 O O . VAL A 1 92 ? -5.318 -8.213 -16.313 1.00 90.31 92 VAL A O 1
ATOM 704 N N . VAL A 1 93 ? -3.945 -6.498 -16.750 1.00 91.81 93 VAL A N 1
ATOM 705 C CA . VAL A 1 93 ? -4.454 -5.697 -15.645 1.00 91.81 93 VAL A CA 1
ATOM 706 C C . VAL A 1 93 ? -5.327 -4.565 -16.160 1.00 91.81 93 VAL A C 1
ATOM 708 O O . VAL A 1 93 ? -4.825 -3.599 -16.736 1.00 91.81 93 VAL A O 1
ATOM 711 N N . THR A 1 94 ? -6.624 -4.670 -15.902 1.00 89.75 94 THR A N 1
ATOM 712 C CA . THR A 1 94 ? -7.646 -3.721 -16.343 1.00 89.75 94 THR A CA 1
ATOM 713 C C . THR A 1 94 ? -7.979 -2.753 -15.215 1.00 89.75 94 THR A C 1
ATOM 715 O O . THR A 1 94 ? -8.215 -3.157 -14.076 1.00 89.75 94 THR A O 1
ATOM 718 N N . ALA A 1 95 ? -7.982 -1.453 -15.503 1.00 91.06 95 ALA A N 1
ATOM 719 C CA . ALA A 1 95 ? -8.365 -0.429 -14.539 1.00 91.06 95 ALA A CA 1
ATOM 720 C C . ALA A 1 95 ? -9.768 0.091 -14.859 1.00 91.06 95 ALA A C 1
ATOM 722 O O . ALA A 1 95 ? -9.987 0.666 -15.922 1.00 91.06 95 ALA A O 1
ATOM 723 N N . TYR A 1 96 ? -10.680 -0.055 -13.906 1.00 88.44 96 TYR A N 1
ATOM 724 C CA . TYR A 1 96 ? -12.035 0.474 -13.961 1.00 88.44 96 TYR A CA 1
ATOM 725 C C . TYR A 1 96 ? -12.118 1.751 -13.124 1.00 88.44 96 TYR A C 1
ATOM 727 O O . TYR A 1 96 ? -11.484 1.867 -12.068 1.00 88.44 96 TYR A O 1
ATOM 735 N N . ASN A 1 97 ? -12.881 2.736 -13.594 1.00 88.44 97 ASN A N 1
ATOM 736 C CA . ASN A 1 97 ? -13.080 3.994 -12.868 1.00 88.44 97 ASN A CA 1
ATOM 737 C C . ASN A 1 97 ? -14.327 3.946 -11.981 1.00 88.44 97 ASN A C 1
ATOM 739 O O . ASN A 1 97 ? -14.400 4.686 -11.003 1.00 88.44 97 ASN A O 1
ATOM 743 N N . ASN A 1 98 ? -15.278 3.058 -12.281 1.00 84.81 98 ASN A N 1
ATOM 744 C CA . ASN A 1 98 ? -16.482 2.874 -11.490 1.00 84.81 98 ASN A CA 1
ATOM 745 C C . ASN A 1 98 ? -16.366 1.623 -10.602 1.00 84.81 98 ASN A C 1
ATOM 747 O O . ASN A 1 98 ? -15.913 0.573 -11.049 1.00 84.81 98 ASN A O 1
ATOM 751 N N . ALA A 1 99 ? -16.769 1.732 -9.334 1.00 83.88 99 ALA A N 1
ATOM 752 C CA . ALA A 1 99 ? -16.748 0.612 -8.393 1.00 83.88 99 ALA A CA 1
ATOM 753 C C . ALA A 1 99 ? -17.778 -0.481 -8.742 1.00 83.88 99 ALA A C 1
ATOM 755 O O . ALA A 1 99 ? -17.574 -1.637 -8.391 1.00 83.88 99 ALA A O 1
ATOM 756 N N . GLU A 1 100 ? -18.854 -0.153 -9.462 1.00 84.00 100 GLU A N 1
ATOM 757 C CA . GLU A 1 100 ? -19.872 -1.129 -9.878 1.00 84.00 100 GLU A CA 1
ATOM 758 C C . GLU A 1 100 ? -19.332 -2.139 -10.900 1.00 84.00 100 GLU A C 1
ATOM 760 O O . GLU A 1 100 ? -19.698 -3.312 -10.876 1.00 84.00 100 GLU A O 1
ATOM 765 N N . GLU A 1 101 ? -18.385 -1.726 -11.748 1.00 83.94 101 GLU A N 1
ATOM 766 C CA . GLU A 1 101 ? -17.715 -2.603 -12.724 1.00 83.94 101 GLU A CA 1
ATOM 767 C C . GLU A 1 101 ? -16.846 -3.669 -12.041 1.00 83.94 101 GLU A C 1
ATOM 769 O O . GLU A 1 101 ? -16.544 -4.724 -12.608 1.00 83.94 101 GLU A O 1
ATOM 774 N N . CYS A 1 102 ? -16.483 -3.402 -10.791 1.00 86.62 102 CYS A N 1
ATOM 775 C CA . CYS A 1 102 ? -15.644 -4.236 -9.951 1.00 86.62 102 CYS A CA 1
ATOM 776 C C . CYS A 1 102 ? -16.447 -5.257 -9.163 1.00 86.62 102 CYS A C 1
ATOM 778 O O . CYS A 1 102 ? -15.853 -6.192 -8.639 1.00 86.62 102 CYS A O 1
ATOM 780 N N . LYS A 1 103 ? -17.767 -5.084 -9.046 1.00 87.19 103 LYS A N 1
ATOM 781 C CA . LYS A 1 103 ? -18.615 -5.941 -8.222 1.00 87.19 103 LYS A CA 1
ATOM 782 C C . LYS A 1 103 ? -19.026 -7.202 -8.969 1.00 87.19 103 LYS A C 1
ATOM 784 O O . LYS A 1 103 ? -19.217 -7.204 -10.188 1.00 87.19 103 LYS A O 1
ATOM 789 N N . VAL A 1 104 ? -19.177 -8.301 -8.238 1.00 80.25 104 VAL A N 1
ATOM 790 C CA . VAL A 1 104 ? -19.743 -9.537 -8.775 1.00 80.25 104 VAL A CA 1
ATOM 791 C C . VAL A 1 104 ? -21.201 -9.255 -9.121 1.00 80.25 104 VAL A C 1
ATOM 793 O O . VAL A 1 104 ? -22.041 -9.076 -8.240 1.00 80.25 104 VAL A O 1
ATOM 796 N N . SER A 1 105 ? -21.527 -9.208 -10.413 1.00 66.44 105 SER A N 1
ATOM 797 C CA . SER A 1 105 ? -22.918 -9.126 -10.845 1.00 66.44 105 SER A CA 1
ATOM 798 C C . SER A 1 105 ? -23.628 -10.384 -10.346 1.00 66.44 105 SER A C 1
ATOM 800 O O . SER A 1 105 ? -23.389 -11.476 -10.865 1.00 66.44 105 SER A O 1
ATOM 802 N N . ARG A 1 106 ? -24.487 -10.246 -9.327 1.00 60.91 106 ARG A N 1
ATOM 803 C CA . ARG A 1 106 ? -25.351 -11.318 -8.805 1.00 60.91 106 ARG A CA 1
ATOM 804 C C . ARG A 1 106 ? -26.446 -11.657 -9.823 1.00 60.91 106 ARG A C 1
ATOM 806 O O . ARG A 1 106 ? -27.635 -11.570 -9.538 1.00 60.91 106 ARG A O 1
ATOM 813 N N . VAL A 1 107 ? -26.063 -12.024 -11.041 1.00 51.81 107 VAL A N 1
ATOM 814 C CA . VAL A 1 107 ? -26.971 -12.681 -11.973 1.00 51.81 107 VAL A CA 1
ATOM 815 C C . VAL A 1 107 ? -27.175 -14.073 -11.396 1.00 51.81 107 VAL A C 1
ATOM 817 O O . VAL A 1 107 ? -26.227 -14.857 -11.347 1.00 51.81 107 VAL A O 1
ATOM 820 N N . LYS A 1 108 ? -28.388 -14.367 -10.912 1.00 49.66 108 LYS A N 1
ATOM 821 C CA . LYS A 1 108 ? -28.827 -15.738 -10.629 1.00 49.66 108 LYS A CA 1
ATOM 822 C C . LYS A 1 108 ? -28.608 -16.561 -11.901 1.00 49.66 108 LYS A C 1
ATOM 824 O O . LYS A 1 108 ? -29.440 -16.546 -12.800 1.00 49.66 108 LYS A O 1
ATOM 829 N N . ARG A 1 109 ? -27.460 -17.227 -12.008 1.00 43.78 109 ARG A N 1
ATOM 830 C CA . ARG A 1 109 ? -27.235 -18.276 -12.995 1.00 43.78 109 ARG A CA 1
ATOM 831 C C . ARG A 1 109 ? -27.620 -19.585 -12.336 1.00 43.78 109 ARG A C 1
ATOM 833 O O . ARG A 1 109 ? -26.824 -20.213 -11.645 1.00 43.78 109 ARG A O 1
ATOM 840 N N . ASP A 1 110 ? -28.885 -19.923 -12.528 1.00 42.38 110 ASP A N 1
ATOM 841 C CA . ASP A 1 110 ? -29.349 -21.297 -12.483 1.00 42.38 110 ASP A CA 1
ATOM 842 C C . ASP A 1 110 ? -28.604 -22.111 -13.562 1.00 42.38 110 ASP A C 1
ATOM 844 O O . ASP A 1 110 ? -28.417 -21.649 -14.687 1.00 42.38 110 ASP A O 1
ATOM 848 N N . VAL A 1 111 ? -28.191 -23.320 -13.175 1.00 46.34 111 VAL A N 1
ATOM 849 C CA . VAL A 1 111 ? -27.755 -24.456 -14.010 1.00 46.34 111 VAL A CA 1
ATOM 850 C C . VAL A 1 111 ? -26.410 -24.347 -14.764 1.00 46.34 111 VAL A C 1
ATOM 852 O O . VAL A 1 111 ? -26.320 -23.974 -15.927 1.00 46.34 111 VAL A O 1
ATOM 855 N N . GLY A 1 112 ? -25.365 -24.845 -14.088 1.00 47.78 112 GLY A N 1
ATOM 856 C CA . GLY A 1 112 ? -24.614 -26.030 -14.529 1.00 47.78 112 GLY A CA 1
ATOM 857 C C . GLY A 1 112 ? -23.515 -25.881 -15.584 1.00 47.78 112 GLY A C 1
ATOM 858 O O . GLY A 1 112 ? -23.789 -26.137 -16.742 1.00 47.78 112 GLY A O 1
ATOM 859 N N . VAL A 1 113 ? -22.256 -25.679 -15.159 1.00 37.25 113 VAL A N 1
ATOM 860 C CA . VAL A 1 113 ? -21.062 -26.338 -15.742 1.00 37.25 113 VAL A CA 1
ATOM 861 C C . VAL A 1 113 ? -19.956 -26.447 -14.672 1.00 37.25 113 VAL A C 1
ATOM 863 O O . VAL A 1 113 ? -19.511 -25.457 -14.102 1.00 37.25 113 VAL A O 1
ATOM 866 N N . ALA A 1 114 ? -19.569 -27.698 -14.410 1.00 42.97 114 ALA A N 1
ATOM 867 C CA . ALA A 1 114 ? -18.374 -28.235 -13.750 1.00 42.97 114 ALA A CA 1
ATOM 868 C C . ALA A 1 114 ? -17.418 -27.271 -13.009 1.00 42.97 114 ALA A C 1
ATOM 870 O O . ALA A 1 114 ? -16.428 -26.795 -13.559 1.00 42.97 114 ALA A O 1
ATOM 871 N N . THR A 1 115 ? -17.608 -27.135 -11.695 1.00 39.16 115 THR A N 1
ATOM 872 C CA . THR A 1 115 ? -16.493 -26.879 -10.773 1.00 39.16 115 THR A CA 1
ATOM 873 C C . THR A 1 115 ? -15.926 -28.234 -10.352 1.00 39.16 115 THR A C 1
ATOM 875 O O . THR A 1 115 ? -16.613 -28.997 -9.672 1.00 39.16 115 THR A O 1
ATOM 878 N N . GLN A 1 116 ? -14.683 -28.550 -10.726 1.00 43.94 116 GLN A N 1
ATOM 879 C CA . GLN A 1 116 ? -13.922 -29.587 -10.025 1.00 43.94 116 GLN A CA 1
ATOM 880 C C . GLN A 1 116 ? -13.637 -29.073 -8.609 1.00 43.94 116 GLN A C 1
ATOM 882 O O . GLN A 1 116 ? -12.629 -28.426 -8.342 1.00 43.94 116 GLN A O 1
ATOM 887 N N . ARG A 1 117 ? -14.586 -29.314 -7.702 1.00 42.53 117 ARG A N 1
ATOM 888 C CA . ARG A 1 117 ? -14.362 -29.236 -6.262 1.00 42.53 117 ARG A CA 1
ATOM 889 C C . ARG A 1 117 ? -13.570 -30.475 -5.864 1.00 42.53 117 ARG A C 1
ATOM 891 O O . ARG A 1 117 ? -14.041 -31.593 -6.060 1.00 42.53 117 ARG A O 1
ATOM 898 N N . GLN A 1 118 ? -12.387 -30.278 -5.290 1.00 44.59 118 GLN A N 1
ATOM 899 C CA . GLN A 1 118 ? -11.773 -31.311 -4.459 1.00 44.59 118 GLN A CA 1
ATOM 900 C C . GLN A 1 118 ? -12.760 -31.677 -3.333 1.00 44.59 118 GLN A C 1
ATOM 902 O O . GLN A 1 118 ? -13.319 -30.768 -2.712 1.00 44.59 118 GLN A O 1
ATOM 907 N N . PRO A 1 119 ? -13.015 -32.966 -3.061 1.00 43.50 119 PRO A N 1
ATOM 908 C CA . PRO A 1 119 ? -13.906 -33.354 -1.981 1.00 43.50 119 PRO A CA 1
ATOM 909 C C . PRO A 1 119 ? -13.208 -33.206 -0.625 1.00 43.50 119 PRO A C 1
ATOM 911 O O . PRO A 1 119 ? -12.175 -33.817 -0.359 1.00 43.50 119 PRO A O 1
ATOM 914 N N . SER A 1 120 ? -13.820 -32.422 0.258 1.00 45.34 120 SER A N 1
ATOM 915 C CA . SER A 1 120 ? -13.597 -32.454 1.698 1.00 45.34 120 SER A CA 1
ATOM 916 C C . SER A 1 120 ? -14.330 -33.664 2.287 1.00 45.34 120 SER A C 1
ATOM 918 O O . SER A 1 120 ? -15.549 -33.645 2.445 1.00 45.34 120 SER A O 1
ATOM 920 N N . SER A 1 121 ? -13.602 -34.735 2.618 1.00 40.22 121 SER A N 1
ATOM 921 C CA . SER A 1 121 ? -14.160 -35.829 3.417 1.00 40.22 121 SER A CA 1
ATOM 922 C C . SER A 1 121 ? -14.063 -35.482 4.902 1.00 40.22 121 SER A C 1
ATOM 924 O O . SER A 1 121 ? -12.982 -35.516 5.493 1.00 40.22 121 SER A O 1
ATOM 926 N N . VAL A 1 122 ? -15.203 -35.180 5.515 1.00 42.50 122 VAL A N 1
ATOM 927 C CA . VAL A 1 122 ? -15.373 -35.267 6.965 1.00 42.50 122 VAL A CA 1
ATOM 928 C C . VAL A 1 122 ? -15.801 -36.697 7.277 1.00 42.50 122 VAL A C 1
ATOM 930 O O . VAL A 1 122 ? -16.937 -37.073 7.014 1.00 42.50 122 VAL A O 1
ATOM 933 N N . HIS A 1 123 ? -14.902 -37.486 7.861 1.00 39.38 123 HIS A N 1
ATOM 934 C CA . HIS A 1 123 ? -15.282 -38.629 8.684 1.00 39.38 123 HIS A CA 1
ATOM 935 C C . HIS A 1 123 ? -14.599 -38.480 10.041 1.00 39.38 123 HIS A C 1
ATOM 937 O O . HIS A 1 123 ? -13.390 -38.653 10.177 1.00 39.38 123 HIS A O 1
ATOM 943 N N . GLN A 1 124 ? -15.396 -38.128 11.051 1.00 45.94 124 GLN A N 1
ATOM 944 C CA . GLN A 1 124 ? -15.044 -38.384 12.440 1.00 45.94 124 GLN A CA 1
ATOM 945 C C . GLN A 1 124 ? -15.025 -39.897 12.657 1.00 45.94 124 GLN A C 1
ATOM 947 O O . GLN A 1 124 ? -16.047 -40.562 12.502 1.00 45.94 124 GLN A O 1
ATOM 952 N N . THR A 1 125 ? -13.889 -40.415 13.108 1.00 38.59 125 THR A N 1
ATOM 953 C CA . THR A 1 125 ? -13.845 -41.625 13.928 1.00 38.59 125 THR A CA 1
ATOM 954 C C . THR A 1 125 ? -12.948 -41.358 15.124 1.00 38.59 125 THR A C 1
ATOM 956 O O . THR A 1 125 ? -11.744 -41.154 14.990 1.00 38.59 125 THR A O 1
ATOM 959 N N . HIS A 1 126 ? -13.561 -41.356 16.305 1.00 47.91 126 HIS A N 1
ATOM 960 C CA . HIS A 1 126 ? -12.898 -41.466 17.598 1.00 47.91 126 HIS A CA 1
ATOM 961 C C . HIS A 1 126 ? -11.951 -42.671 17.619 1.00 47.91 126 HIS A C 1
ATOM 963 O O . HIS A 1 126 ? -12.456 -43.786 17.667 1.00 47.91 126 HIS A O 1
ATOM 969 N N . GLN A 1 127 ? -10.627 -42.474 17.693 1.00 42.44 127 GLN A N 1
ATOM 970 C CA . GLN A 1 127 ? -9.700 -43.450 18.290 1.00 42.44 127 GLN A CA 1
ATOM 971 C C . GLN A 1 127 ? -8.491 -42.758 18.953 1.00 42.44 127 GLN A C 1
ATOM 973 O O . GLN A 1 127 ? -7.590 -42.254 18.301 1.00 42.44 127 GLN A O 1
ATOM 978 N N . LYS A 1 128 ? -8.533 -42.741 20.291 1.00 37.56 128 LYS A N 1
ATOM 979 C CA . LYS A 1 128 ? -7.486 -43.173 21.236 1.00 37.56 128 LYS A CA 1
ATOM 980 C C . LYS A 1 128 ? -6.023 -42.772 20.958 1.00 37.56 128 LYS A C 1
ATOM 982 O O . LYS A 1 128 ? -5.380 -43.255 20.036 1.00 37.56 128 LYS A O 1
ATOM 987 N N . ALA A 1 129 ? -5.478 -41.999 21.899 1.00 48.41 129 ALA A N 1
ATOM 988 C CA . ALA A 1 129 ? -4.064 -41.679 22.059 1.00 48.41 129 ALA A CA 1
ATOM 989 C C . ALA A 1 129 ? -3.129 -42.880 21.818 1.00 48.41 129 ALA A C 1
ATOM 991 O O . ALA A 1 129 ? -3.206 -43.872 22.549 1.00 48.41 129 ALA A O 1
ATOM 992 N N . ARG A 1 130 ? -2.197 -42.742 20.864 1.00 39.69 130 ARG A N 1
ATOM 993 C CA . ARG A 1 130 ? -0.916 -43.461 20.848 1.00 39.69 130 ARG A CA 1
ATOM 994 C C . ARG A 1 130 ? 0.214 -42.588 20.296 1.00 39.69 130 ARG A C 1
ATOM 996 O O . ARG A 1 130 ? -0.004 -41.714 19.471 1.00 39.69 130 ARG A O 1
ATOM 1003 N N . ALA A 1 131 ? 1.373 -42.849 20.895 1.00 43.84 131 ALA A N 1
ATOM 1004 C CA . ALA A 1 131 ? 2.715 -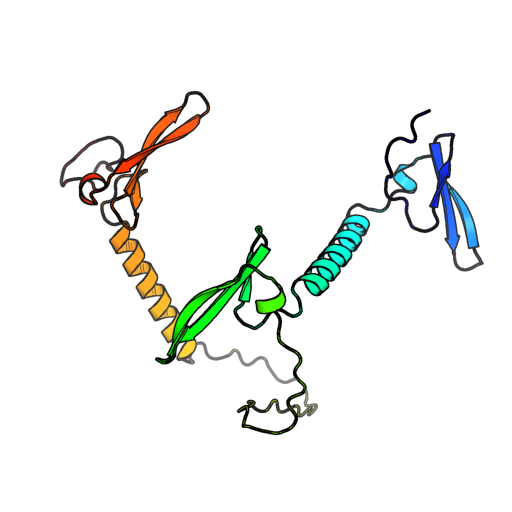42.297 20.768 1.00 43.84 131 ALA A CA 1
ATOM 1005 C C . ALA A 1 131 ? 3.028 -41.323 19.616 1.00 43.84 131 ALA A C 1
ATOM 1007 O O . ALA A 1 131 ? 2.781 -41.572 18.444 1.00 43.84 131 ALA A O 1
ATOM 1008 N N . ARG A 1 132 ? 3.701 -40.245 20.025 1.00 50.84 132 ARG A N 1
ATOM 1009 C CA . ARG A 1 132 ? 4.482 -39.283 19.246 1.00 50.84 132 ARG A CA 1
ATOM 1010 C C . ARG A 1 132 ? 5.508 -39.999 18.354 1.00 50.84 132 ARG A C 1
ATOM 1012 O O . ARG A 1 132 ? 6.658 -40.149 18.756 1.00 50.84 132 ARG A O 1
ATOM 1019 N N . ASP A 1 133 ? 5.102 -40.396 17.154 1.00 47.06 133 ASP A N 1
ATOM 1020 C CA . ASP A 1 133 ? 6.035 -40.689 16.067 1.00 47.06 133 ASP A CA 1
ATOM 1021 C C . ASP A 1 133 ? 6.465 -39.362 15.436 1.00 47.06 133 ASP A C 1
ATOM 1023 O O . ASP A 1 133 ? 5.670 -38.592 14.893 1.00 47.06 133 ASP A O 1
ATOM 1027 N N . GLN A 1 134 ? 7.739 -39.043 15.619 1.00 46.75 134 GLN A N 1
ATOM 1028 C CA . GLN A 1 134 ? 8.384 -37.869 15.057 1.00 46.75 134 GLN A CA 1
ATOM 1029 C C . GLN A 1 134 ? 8.440 -38.056 13.530 1.00 46.75 134 GLN A C 1
ATOM 1031 O O . GLN A 1 134 ? 9.023 -39.044 13.083 1.00 46.75 134 GLN A O 1
ATOM 1036 N N . PRO A 1 135 ? 7.841 -37.171 12.707 1.00 48.19 135 PRO A N 1
ATOM 1037 C CA . PRO A 1 135 ? 7.858 -37.365 11.264 1.00 48.19 135 PRO A CA 1
ATOM 1038 C C . PRO A 1 135 ? 9.307 -37.351 10.772 1.00 48.19 135 PRO A C 1
ATOM 1040 O O . PRO A 1 135 ? 10.055 -36.404 11.026 1.00 48.19 135 PRO A O 1
ATOM 1043 N N . SER A 1 136 ? 9.697 -38.439 10.103 1.00 57.56 136 SER A N 1
ATOM 1044 C CA . SER A 1 136 ? 11.009 -38.618 9.482 1.00 57.56 136 SER A CA 1
ATOM 1045 C C . SER A 1 136 ? 11.382 -37.373 8.673 1.00 57.56 136 SER A C 1
ATOM 1047 O O . SER A 1 136 ? 10.669 -36.987 7.746 1.00 57.56 136 SER A O 1
ATOM 1049 N N . GLN A 1 137 ? 12.510 -36.743 9.013 1.00 58.66 137 GLN A N 1
ATOM 1050 C CA . GLN A 1 137 ? 12.997 -35.498 8.402 1.0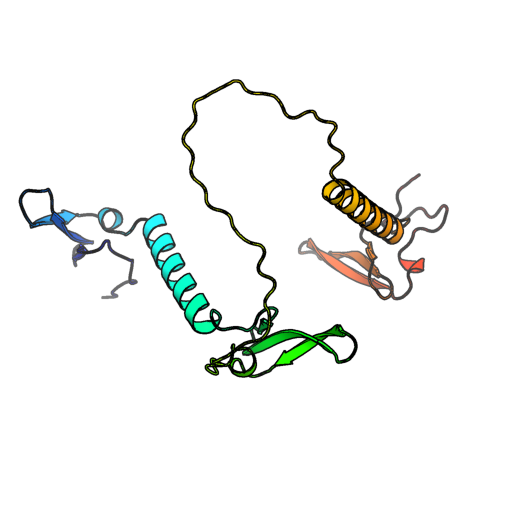0 58.66 137 GLN A CA 1
ATOM 1051 C C . GLN A 1 137 ? 13.375 -35.620 6.909 1.00 58.66 137 GLN A C 1
ATOM 1053 O O . GLN A 1 137 ? 13.862 -34.655 6.326 1.00 58.66 137 GLN A O 1
ATOM 1058 N N . ASN A 1 138 ? 13.137 -36.770 6.272 1.00 57.91 138 ASN A N 1
ATOM 1059 C CA . ASN A 1 138 ? 13.527 -37.062 4.892 1.00 57.91 138 ASN A CA 1
ATOM 1060 C C . ASN A 1 138 ? 12.344 -37.428 3.980 1.00 57.91 138 ASN A C 1
ATOM 1062 O O . ASN A 1 138 ? 12.490 -38.244 3.074 1.00 57.91 138 ASN A O 1
ATOM 1066 N N . VAL A 1 139 ? 11.166 -36.826 4.171 1.00 61.41 139 VAL A N 1
ATOM 1067 C CA . VAL A 1 139 ? 10.156 -36.809 3.100 1.00 61.41 139 VAL A CA 1
ATOM 1068 C C . VAL A 1 139 ? 10.426 -35.581 2.238 1.00 61.41 139 VAL A C 1
ATOM 1070 O O . VAL A 1 139 ? 10.143 -34.447 2.625 1.00 61.41 139 VAL A O 1
ATOM 1073 N N . ARG A 1 140 ? 11.060 -35.811 1.086 1.00 64.62 140 ARG A N 1
ATOM 1074 C CA . ARG A 1 140 ? 11.337 -34.790 0.074 1.00 64.62 140 ARG A CA 1
ATOM 1075 C C . ARG A 1 140 ? 9.998 -34.313 -0.494 1.00 64.62 140 ARG A C 1
ATOM 1077 O O . ARG A 1 140 ? 9.414 -34.967 -1.349 1.00 64.62 140 ARG A O 1
ATOM 1084 N N . ASP A 1 141 ? 9.476 -33.222 0.054 1.00 74.81 141 ASP A N 1
ATOM 1085 C CA . ASP A 1 141 ? 8.239 -32.609 -0.420 1.00 74.81 141 ASP A CA 1
ATOM 1086 C C . ASP A 1 141 ? 8.531 -31.849 -1.732 1.00 74.81 141 ASP A C 1
ATOM 1088 O O . ASP A 1 141 ? 9.273 -30.858 -1.705 1.00 74.81 141 ASP A O 1
ATOM 1092 N N . PRO A 1 142 ? 7.976 -32.282 -2.881 1.00 80.94 142 PRO A N 1
ATOM 1093 C CA . PRO A 1 142 ? 8.224 -31.641 -4.171 1.00 80.94 142 PRO A CA 1
ATOM 1094 C C . PRO A 1 142 ? 7.769 -30.174 -4.203 1.00 80.94 142 PRO A C 1
ATOM 1096 O O . PRO A 1 142 ? 8.329 -29.370 -4.951 1.00 80.94 142 PRO A O 1
ATOM 1099 N N . VAL A 1 143 ? 6.793 -29.786 -3.375 1.00 85.19 143 VAL A N 1
ATOM 1100 C CA . VAL A 1 143 ? 6.354 -28.392 -3.234 1.00 85.19 143 VAL A CA 1
ATOM 1101 C C . VAL A 1 143 ? 7.417 -27.575 -2.507 1.00 85.19 143 VAL A C 1
ATOM 1103 O O . VAL A 1 143 ? 7.765 -26.479 -2.951 1.00 85.19 143 VAL A O 1
ATOM 1106 N N . ARG A 1 144 ? 7.984 -28.119 -1.424 1.00 84.12 144 ARG A N 1
ATOM 1107 C CA . ARG A 1 144 ? 9.059 -27.469 -0.663 1.00 84.12 144 ARG A CA 1
ATOM 1108 C C . ARG A 1 144 ? 10.320 -27.297 -1.504 1.00 84.12 144 ARG A C 1
ATOM 1110 O O . ARG A 1 144 ? 10.922 -26.228 -1.472 1.00 84.12 144 ARG A O 1
ATOM 1117 N N . GLU A 1 145 ? 10.697 -28.313 -2.274 1.00 85.19 145 GLU A N 1
ATOM 1118 C CA . GLU A 1 145 ? 11.862 -28.257 -3.162 1.00 85.19 145 GLU A CA 1
ATOM 1119 C C . GLU A 1 145 ? 11.675 -27.213 -4.272 1.00 85.19 145 GLU A C 1
ATOM 1121 O O . GLU A 1 145 ? 12.552 -26.378 -4.497 1.00 85.19 145 GLU A O 1
ATOM 1126 N N . ARG A 1 146 ? 10.492 -27.174 -4.902 1.00 87.56 146 ARG A N 1
ATOM 1127 C CA . ARG A 1 146 ? 10.161 -26.142 -5.894 1.00 87.56 146 ARG A CA 1
ATOM 1128 C C . ARG A 1 146 ? 10.180 -24.738 -5.288 1.00 87.56 146 ARG A C 1
ATOM 1130 O O . ARG A 1 146 ? 10.687 -23.812 -5.916 1.00 87.56 146 ARG A O 1
ATOM 1137 N N . ALA A 1 147 ? 9.659 -24.569 -4.073 1.00 88.62 147 ALA A N 1
ATOM 1138 C CA . ALA A 1 147 ? 9.690 -23.287 -3.372 1.00 88.62 147 ALA A CA 1
ATOM 1139 C C . ALA A 1 147 ? 11.128 -22.837 -3.059 1.00 88.62 147 ALA A C 1
ATOM 1141 O O . ALA A 1 147 ? 11.460 -21.670 -3.264 1.00 88.62 147 ALA A O 1
ATOM 1142 N N . GLN A 1 148 ? 11.996 -23.756 -2.627 1.00 89.88 148 GLN A N 1
ATOM 1143 C CA . GLN A 1 148 ? 13.414 -23.477 -2.381 1.00 89.88 148 GLN A CA 1
ATOM 1144 C C . GLN A 1 148 ? 14.160 -23.104 -3.665 1.00 89.88 148 GLN A C 1
ATOM 1146 O O . GLN A 1 148 ? 14.921 -22.140 -3.660 1.00 89.88 148 GLN A O 1
ATOM 1151 N N . ALA A 1 149 ? 13.908 -23.810 -4.770 1.00 91.00 149 ALA A N 1
ATOM 1152 C CA . ALA A 1 149 ? 14.505 -23.496 -6.066 1.00 91.00 149 ALA A CA 1
ATOM 1153 C C . ALA A 1 149 ? 14.070 -22.114 -6.581 1.00 91.00 149 ALA A C 1
ATOM 1155 O O . ALA A 1 149 ? 14.906 -21.324 -7.014 1.00 91.00 149 ALA A O 1
ATOM 1156 N N . ASN A 1 150 ? 12.778 -21.786 -6.468 1.00 92.38 150 ASN A N 1
ATOM 1157 C CA . ASN A 1 150 ? 12.267 -20.460 -6.824 1.00 92.38 150 ASN A CA 1
ATOM 1158 C C . ASN A 1 150 ? 12.909 -19.360 -5.968 1.00 92.38 150 ASN A C 1
ATOM 1160 O O . ASN A 1 150 ? 13.303 -18.319 -6.487 1.00 92.38 150 ASN A O 1
ATOM 1164 N N . TYR A 1 151 ? 13.039 -19.592 -4.660 1.00 92.81 151 TYR A N 1
ATOM 1165 C CA . TYR A 1 151 ? 13.687 -18.646 -3.757 1.00 92.81 151 TYR A CA 1
ATOM 1166 C C . TYR A 1 151 ? 15.167 -18.442 -4.111 1.00 92.81 151 TYR A C 1
ATOM 1168 O O . TYR A 1 151 ? 15.627 -17.305 -4.195 1.00 92.81 151 TYR A O 1
ATOM 1176 N N . ALA A 1 152 ? 15.894 -19.525 -4.398 1.00 92.81 152 ALA A N 1
ATOM 1177 C CA . ALA A 1 152 ? 17.285 -19.461 -4.833 1.00 92.81 152 ALA A CA 1
ATOM 1178 C C . ALA A 1 152 ? 17.449 -18.686 -6.152 1.00 92.81 152 ALA A C 1
ATOM 1180 O O . ALA A 1 152 ? 18.368 -17.880 -6.269 1.00 92.81 152 ALA A O 1
ATOM 1181 N N . ALA A 1 153 ? 16.536 -18.863 -7.111 1.00 93.06 153 ALA A N 1
ATOM 1182 C CA . ALA A 1 153 ? 16.551 -18.116 -8.370 1.00 93.06 153 ALA A CA 1
ATOM 1183 C C . ALA A 1 153 ? 16.359 -16.603 -8.160 1.00 93.06 153 ALA A C 1
ATOM 1185 O O . ALA A 1 153 ? 17.067 -15.801 -8.763 1.00 93.06 153 ALA A O 1
ATOM 1186 N N . VAL A 1 154 ? 15.448 -16.200 -7.267 1.00 91.75 154 VAL A N 1
ATOM 1187 C CA . VAL A 1 154 ? 15.247 -14.780 -6.922 1.00 91.75 154 VAL A CA 1
ATOM 1188 C C . VAL A 1 154 ? 16.482 -14.199 -6.235 1.00 91.75 154 VAL A C 1
ATOM 1190 O O . VAL A 1 154 ? 16.870 -13.067 -6.522 1.00 91.75 154 VAL A O 1
ATOM 1193 N N . LEU A 1 155 ? 17.117 -14.963 -5.341 1.00 90.25 155 LEU A N 1
ATOM 1194 C CA . LEU A 1 155 ? 18.362 -14.536 -4.708 1.00 90.25 155 LEU A CA 1
ATOM 1195 C C . LEU A 1 155 ? 19.483 -14.353 -5.730 1.00 90.25 155 LEU A C 1
ATOM 1197 O O . LEU A 1 155 ? 20.176 -13.343 -5.670 1.00 90.25 155 LEU A O 1
ATOM 1201 N N . ASP A 1 156 ? 19.641 -15.274 -6.680 1.00 88.44 156 ASP A N 1
ATOM 1202 C CA . ASP A 1 156 ? 20.629 -15.139 -7.754 1.00 88.44 156 ASP A CA 1
ATOM 1203 C C . ASP A 1 156 ? 20.360 -13.893 -8.616 1.00 88.44 156 ASP A C 1
ATOM 1205 O O . ASP A 1 156 ? 21.262 -13.090 -8.863 1.00 88.44 156 ASP A O 1
ATOM 1209 N N . GLU A 1 157 ? 19.099 -13.651 -8.988 1.00 88.00 157 GLU A N 1
ATOM 1210 C CA . GLU A 1 157 ? 18.701 -12.446 -9.721 1.00 88.00 157 GLU A CA 1
ATOM 1211 C C . GLU A 1 157 ? 19.051 -11.166 -8.945 1.00 88.00 157 GLU A C 1
ATOM 1213 O O . GLU A 1 157 ? 19.596 -10.211 -9.511 1.00 88.00 157 GLU A O 1
ATOM 1218 N N . LEU A 1 158 ? 18.769 -11.141 -7.641 1.00 86.44 158 LEU A N 1
ATOM 1219 C CA . LEU A 1 158 ? 19.119 -10.021 -6.773 1.00 86.44 158 LEU A CA 1
ATOM 1220 C C . LEU A 1 158 ? 20.637 -9.853 -6.689 1.00 86.44 158 LEU A C 1
ATOM 1222 O O . LEU A 1 158 ? 21.143 -8.770 -6.982 1.00 86.44 158 LEU A O 1
ATOM 1226 N N . HIS A 1 159 ? 21.384 -10.908 -6.366 1.00 84.88 159 HIS A N 1
ATOM 1227 C CA . HIS A 1 159 ? 22.842 -10.851 -6.292 1.00 84.88 159 HIS A CA 1
ATOM 1228 C C . HIS A 1 159 ? 23.452 -10.313 -7.587 1.00 84.88 159 HIS A C 1
ATOM 1230 O O . HIS A 1 159 ? 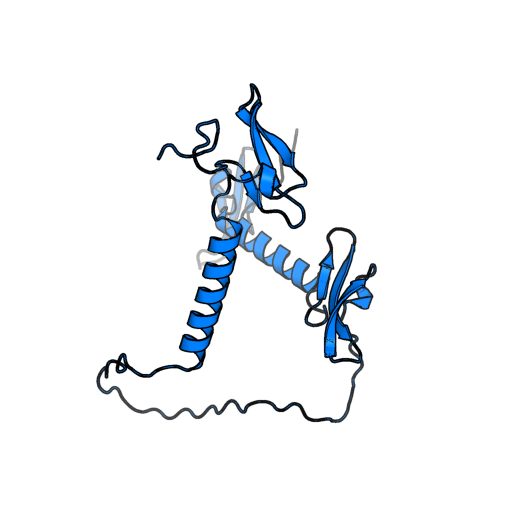24.324 -9.448 -7.531 1.00 84.88 159 HIS A O 1
ATOM 1236 N N . ASN A 1 160 ? 22.937 -10.724 -8.746 1.00 83.25 160 ASN A N 1
ATOM 1237 C CA . ASN A 1 160 ? 23.387 -10.231 -10.043 1.00 83.25 160 ASN A CA 1
ATOM 1238 C C . ASN A 1 160 ? 23.051 -8.747 -10.280 1.00 83.25 160 ASN A C 1
ATOM 1240 O O . ASN A 1 160 ? 23.901 -8.004 -10.778 1.00 83.25 160 ASN A O 1
ATOM 1244 N N . LYS A 1 161 ? 21.859 -8.277 -9.887 1.00 80.62 161 LYS A N 1
ATOM 1245 C CA . LYS A 1 161 ? 21.469 -6.855 -10.002 1.00 80.62 161 LYS A CA 1
ATOM 1246 C C . LYS A 1 161 ? 22.275 -5.931 -9.090 1.00 80.62 161 LYS A C 1
ATOM 1248 O O . LYS A 1 161 ? 22.536 -4.788 -9.463 1.00 80.62 161 LYS A O 1
ATOM 1253 N N . PHE A 1 162 ? 22.673 -6.415 -7.917 1.00 83.38 162 PHE A N 1
ATOM 1254 C CA . PHE A 1 162 ? 23.452 -5.646 -6.944 1.00 83.38 162 PHE A CA 1
ATOM 1255 C C . PHE A 1 162 ? 24.972 -5.818 -7.103 1.00 83.38 162 PHE A C 1
ATOM 1257 O O . PHE A 1 162 ? 25.744 -5.074 -6.496 1.00 83.38 162 PHE A O 1
ATOM 1264 N N . LYS A 1 163 ? 25.431 -6.750 -7.947 1.00 82.06 163 LYS A N 1
ATOM 1265 C CA . LYS A 1 163 ? 26.858 -7.019 -8.150 1.00 82.06 163 LYS A CA 1
ATOM 1266 C C . LYS A 1 163 ? 27.601 -5.793 -8.688 1.00 82.06 163 LYS A C 1
ATOM 1268 O O . LYS A 1 163 ? 27.326 -5.306 -9.790 1.00 82.06 163 LYS A O 1
ATOM 1273 N N . GLY A 1 164 ? 28.592 -5.343 -7.917 1.00 77.50 164 GLY A N 1
ATOM 1274 C CA . GLY A 1 164 ? 29.488 -4.240 -8.274 1.00 77.50 164 GLY A CA 1
ATOM 1275 C C . GLY A 1 164 ? 28.848 -2.854 -8.211 1.00 77.50 164 GLY A C 1
ATOM 1276 O O . GLY A 1 164 ? 29.439 -1.905 -8.718 1.00 77.50 164 GLY A O 1
ATOM 1277 N N . LEU A 1 165 ? 27.648 -2.730 -7.638 1.00 85.44 165 LEU A N 1
ATOM 1278 C CA . LEU A 1 165 ? 26.963 -1.454 -7.464 1.00 85.44 165 LEU A CA 1
ATOM 1279 C C . LEU A 1 165 ? 27.654 -0.612 -6.380 1.00 85.44 165 LEU A C 1
ATOM 1281 O O . LEU A 1 165 ? 28.049 -1.142 -5.344 1.00 85.44 165 LEU A O 1
ATOM 1285 N N . LYS A 1 166 ? 27.783 0.696 -6.618 1.00 84.12 166 LYS A N 1
ATOM 1286 C CA . LYS A 1 166 ? 28.319 1.655 -5.646 1.00 84.12 166 LYS A CA 1
ATOM 1287 C C . LYS A 1 166 ? 27.438 1.689 -4.391 1.00 84.12 166 LYS A C 1
ATOM 1289 O O . LYS A 1 166 ? 26.211 1.636 -4.489 1.00 84.12 166 LYS A O 1
ATOM 1294 N N . GLU A 1 167 ? 28.042 1.812 -3.217 1.00 84.31 167 GLU A N 1
ATOM 1295 C CA . GLU A 1 167 ? 27.318 2.035 -1.970 1.00 84.31 167 GLU A CA 1
ATOM 1296 C C . GLU A 1 167 ? 26.476 3.313 -2.075 1.00 84.31 167 GLU A C 1
ATOM 1298 O O . GLU A 1 167 ? 26.916 4.338 -2.601 1.00 84.31 167 GLU A O 1
ATOM 1303 N N . GLY A 1 168 ? 25.229 3.233 -1.613 1.00 84.31 168 GLY A N 1
ATOM 1304 C CA . GLY A 1 168 ? 24.254 4.315 -1.756 1.00 84.31 168 GLY A CA 1
ATOM 1305 C C . GLY A 1 168 ? 23.624 4.428 -3.149 1.00 84.31 168 GLY A C 1
ATOM 1306 O O . GLY A 1 168 ? 22.788 5.308 -3.345 1.00 84.31 168 GLY A O 1
ATOM 1307 N N . CYS A 1 169 ? 23.971 3.558 -4.104 1.00 88.19 169 CYS A N 1
ATOM 1308 C CA . CYS A 1 169 ? 23.255 3.408 -5.369 1.00 88.19 169 CYS A CA 1
ATOM 1309 C C . CYS A 1 169 ? 22.236 2.263 -5.313 1.00 88.19 169 CYS A C 1
ATOM 1311 O O . CYS A 1 169 ? 22.466 1.232 -4.692 1.00 88.19 169 CYS A O 1
ATOM 1313 N N . PHE A 1 170 ? 21.109 2.431 -6.004 1.00 89.25 170 PHE A N 1
ATOM 1314 C CA . PHE A 1 170 ? 19.986 1.494 -6.026 1.00 89.25 170 PHE A CA 1
ATOM 1315 C C . PHE A 1 170 ? 19.601 1.149 -7.476 1.00 89.25 170 PHE A C 1
ATOM 1317 O O . PHE A 1 170 ? 19.350 2.079 -8.258 1.00 89.25 170 PHE A O 1
ATOM 1324 N N . PRO A 1 171 ? 19.531 -0.145 -7.863 1.00 87.88 171 PRO A N 1
ATOM 1325 C CA . PRO A 1 171 ? 19.205 -0.554 -9.230 1.00 87.88 171 PRO A CA 1
ATOM 1326 C C . PRO A 1 171 ? 17.799 -0.111 -9.646 1.00 87.88 171 PRO A C 1
ATOM 1328 O O . PRO A 1 171 ? 16.840 -0.222 -8.881 1.00 87.88 171 PRO A O 1
ATOM 1331 N N . ARG A 1 172 ? 17.651 0.365 -10.885 1.00 88.38 172 ARG A N 1
ATOM 1332 C CA . ARG A 1 172 ? 16.367 0.740 -11.498 1.00 88.38 172 ARG A CA 1
ATOM 1333 C C . ARG A 1 172 ? 16.243 0.047 -12.862 1.00 88.38 172 ARG A C 1
ATOM 1335 O O . ARG A 1 172 ? 17.255 -0.303 -13.451 1.00 88.38 172 ARG A O 1
ATOM 1342 N N . PRO A 1 173 ? 15.035 -0.067 -13.448 1.00 85.88 173 PRO A N 1
ATOM 1343 C CA . PRO A 1 173 ? 14.877 -0.618 -14.802 1.00 85.88 173 PRO A CA 1
ATOM 1344 C C . PRO A 1 173 ? 15.647 0.136 -15.904 1.00 85.88 173 PRO A C 1
ATOM 1346 O O . PRO A 1 173 ? 15.858 -0.399 -16.985 1.00 85.88 173 PRO A O 1
ATOM 1349 N N . LYS A 1 174 ? 16.016 1.402 -15.657 1.00 85.31 174 LYS A N 1
ATOM 1350 C CA . LYS A 1 174 ? 16.863 2.228 -16.530 1.00 85.31 174 LYS A CA 1
ATOM 1351 C C . LYS A 1 174 ? 17.878 2.971 -15.658 1.00 85.31 174 LYS A C 1
ATOM 1353 O O . LYS A 1 174 ? 17.514 4.017 -15.101 1.00 85.31 174 LYS A O 1
ATOM 1358 N N . GLY A 1 175 ? 19.081 2.414 -15.516 1.00 87.88 175 GLY A N 1
ATOM 1359 C CA . GLY A 1 175 ? 20.166 2.965 -14.710 1.00 87.88 175 GLY A CA 1
ATOM 1360 C C . GLY A 1 175 ? 19.997 2.729 -13.208 1.00 87.88 175 GLY A C 1
ATOM 1361 O O . GLY A 1 175 ? 19.597 1.654 -12.762 1.00 87.88 175 GLY A O 1
ATOM 1362 N N . CYS A 1 176 ? 20.275 3.749 -12.401 1.00 90.12 176 CYS A N 1
ATOM 1363 C CA . CYS A 1 176 ? 20.191 3.671 -10.944 1.00 90.12 176 CYS A CA 1
ATOM 1364 C C . CYS A 1 176 ? 19.846 5.017 -10.306 1.00 90.12 176 CYS A C 1
ATOM 1366 O O . CYS A 1 176 ? 19.866 6.072 -10.946 1.00 90.12 176 CYS A O 1
ATOM 1368 N N . LEU A 1 177 ? 19.532 4.969 -9.017 1.00 90.75 177 LEU A N 1
ATOM 1369 C CA . LEU A 1 177 ? 19.402 6.140 -8.159 1.00 90.75 177 LEU A CA 1
ATOM 1370 C C . LEU A 1 177 ? 20.513 6.103 -7.115 1.00 90.75 177 LEU A C 1
ATOM 1372 O O . LEU A 1 177 ? 20.613 5.111 -6.407 1.00 90.75 177 LEU A O 1
ATOM 1376 N N . CYS A 1 178 ? 21.322 7.151 -7.012 1.00 89.88 178 CYS A N 1
ATOM 1377 C CA . CYS A 1 178 ? 22.458 7.200 -6.098 1.00 89.88 178 CYS A CA 1
ATOM 1378 C C . CYS A 1 178 ? 22.336 8.350 -5.112 1.00 89.88 178 CYS A C 1
ATOM 1380 O O . CYS A 1 178 ? 22.025 9.467 -5.510 1.00 89.88 178 CYS A O 1
ATOM 1382 N N . VAL A 1 179 ? 22.613 8.094 -3.839 1.00 89.69 179 VAL A N 1
ATOM 1383 C CA . VAL A 1 179 ? 22.739 9.135 -2.818 1.00 89.69 179 VAL A CA 1
ATOM 1384 C C . VAL A 1 179 ? 24.083 9.835 -3.013 1.00 89.69 179 VAL A C 1
ATOM 1386 O O . VAL A 1 179 ? 25.132 9.203 -2.923 1.00 89.69 179 VAL A O 1
ATOM 1389 N N . ILE A 1 180 ? 24.053 11.132 -3.312 1.00 87.12 180 ILE A N 1
ATOM 1390 C CA . ILE A 1 180 ? 25.249 11.958 -3.554 1.00 87.12 180 ILE A CA 1
ATOM 1391 C C . ILE A 1 180 ? 25.620 12.840 -2.358 1.00 87.12 180 ILE A C 1
ATOM 1393 O O . ILE A 1 180 ? 26.687 13.443 -2.343 1.00 87.12 180 I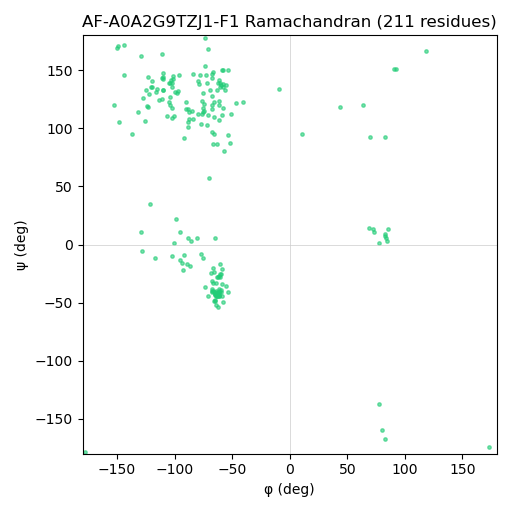LE A O 1
ATOM 1397 N N . GLY A 1 181 ? 24.756 12.920 -1.348 1.00 87.12 181 GLY A N 1
ATOM 1398 C CA . GLY A 1 181 ? 24.996 13.694 -0.136 1.00 87.12 181 GLY A CA 1
ATOM 1399 C C . GLY A 1 181 ? 23.770 13.727 0.767 1.00 87.12 181 GLY A C 1
ATOM 1400 O O . GLY A 1 181 ? 22.761 13.083 0.483 1.00 87.12 181 GLY A O 1
ATOM 1401 N N . LYS A 1 182 ? 23.849 14.503 1.847 1.00 90.25 182 LYS A N 1
ATOM 1402 C CA . LYS A 1 182 ? 22.727 14.791 2.748 1.00 90.25 182 LYS A CA 1
ATOM 1403 C C . LYS A 1 182 ? 22.516 16.302 2.824 1.00 90.25 182 LYS A C 1
ATOM 1405 O O . LYS A 1 182 ? 23.486 17.055 2.771 1.00 90.25 182 LYS A O 1
ATOM 1410 N N . THR A 1 183 ? 21.268 16.752 2.926 1.00 88.44 183 THR A N 1
ATOM 1411 C CA . THR A 1 183 ? 20.948 18.162 3.190 1.00 88.44 183 THR A CA 1
ATOM 1412 C C . THR A 1 183 ? 21.308 18.533 4.632 1.00 88.44 183 THR A C 1
ATOM 1414 O O . THR A 1 183 ? 21.563 17.652 5.456 1.00 88.44 183 THR A O 1
ATOM 1417 N N . ALA A 1 184 ? 21.303 19.828 4.966 1.00 89.00 184 ALA A N 1
ATOM 1418 C CA . ALA A 1 184 ? 21.564 20.298 6.332 1.00 89.00 184 ALA A CA 1
ATOM 1419 C C . ALA A 1 184 ? 20.555 19.738 7.358 1.00 89.00 184 ALA A C 1
ATOM 1421 O O . ALA A 1 184 ? 20.880 19.571 8.528 1.00 89.00 184 ALA A O 1
ATOM 1422 N N . GLU A 1 185 ? 19.352 19.376 6.903 1.00 88.62 185 GLU A N 1
ATOM 1423 C CA . GLU A 1 185 ? 18.297 18.742 7.703 1.00 88.62 185 GLU A CA 1
ATOM 1424 C C . GLU A 1 185 ? 18.405 17.203 7.730 1.00 88.62 185 GLU A C 1
ATOM 1426 O O . GLU A 1 185 ? 17.512 16.525 8.234 1.00 88.62 185 GLU A O 1
ATOM 1431 N N . GLY A 1 186 ? 19.470 16.633 7.153 1.00 88.38 186 GLY A N 1
ATOM 1432 C CA . GLY A 1 186 ? 19.765 15.198 7.173 1.00 88.38 186 GLY A CA 1
ATOM 1433 C C . GLY A 1 186 ? 19.046 14.353 6.117 1.00 88.38 186 GLY A C 1
ATOM 1434 O O . GLY A 1 186 ? 19.162 13.126 6.152 1.00 88.38 186 GLY A O 1
ATOM 1435 N N . ARG A 1 187 ? 18.322 14.963 5.167 1.00 87.69 187 ARG A N 1
ATOM 1436 C CA . ARG A 1 187 ? 17.640 14.227 4.087 1.00 87.69 187 ARG A CA 1
ATOM 1437 C C . ARG A 1 187 ? 18.616 13.838 2.983 1.00 87.69 187 ARG A C 1
ATOM 1439 O O . ARG A 1 187 ? 19.469 14.636 2.608 1.00 87.69 187 ARG A O 1
ATOM 1446 N N . ASP A 1 188 ? 18.465 12.638 2.432 1.00 89.69 188 ASP A N 1
ATOM 1447 C CA . ASP A 1 188 ? 19.321 12.162 1.344 1.00 89.69 188 ASP A CA 1
ATOM 1448 C C . ASP A 1 188 ? 19.080 12.955 0.054 1.00 89.69 188 ASP A C 1
ATOM 1450 O O . ASP A 1 188 ? 17.956 13.070 -0.439 1.00 89.69 188 ASP A O 1
ATOM 1454 N N . ILE A 1 189 ? 20.165 13.471 -0.517 1.00 89.06 189 ILE A N 1
ATOM 1455 C CA . ILE A 1 189 ? 20.186 14.072 -1.846 1.00 89.06 189 ILE A CA 1
ATOM 1456 C C . ILE A 1 189 ? 20.469 12.943 -2.827 1.00 89.06 189 ILE A C 1
ATOM 1458 O O . ILE A 1 189 ? 21.530 12.319 -2.778 1.00 89.06 189 ILE A O 1
ATOM 1462 N N . THR A 1 190 ? 19.515 12.672 -3.714 1.00 90.12 190 THR A N 1
ATOM 1463 C CA . THR A 1 190 ? 19.619 11.583 -4.688 1.00 90.12 190 THR A CA 1
ATOM 1464 C C . THR A 1 190 ? 19.790 12.109 -6.107 1.00 90.12 190 THR A C 1
ATOM 1466 O O . THR A 1 190 ? 19.188 13.104 -6.502 1.00 90.12 190 THR A O 1
ATOM 1469 N N . GLU A 1 191 ? 20.606 11.412 -6.889 1.00 88.69 191 GLU A N 1
ATOM 1470 C CA . GLU A 1 191 ? 20.873 11.676 -8.295 1.00 88.69 191 GLU A CA 1
ATOM 1471 C C . GLU A 1 191 ? 20.513 10.439 -9.119 1.00 88.69 191 GLU A C 1
ATOM 1473 O O . GLU A 1 191 ? 20.928 9.315 -8.818 1.00 88.69 191 GLU A O 1
ATOM 1478 N N . ARG A 1 192 ? 19.732 10.634 -10.183 1.00 90.88 192 ARG A N 1
ATOM 1479 C CA . ARG A 1 192 ? 19.368 9.553 -11.097 1.00 90.88 192 ARG A CA 1
ATOM 1480 C C . ARG A 1 192 ? 20.385 9.450 -12.228 1.00 90.88 192 ARG A C 1
ATOM 1482 O O . ARG A 1 192 ? 20.525 10.379 -13.017 1.00 90.88 192 ARG A O 1
ATOM 1489 N N . ARG A 1 193 ? 20.993 8.276 -12.379 1.00 88.38 193 ARG A N 1
ATOM 1490 C CA . ARG A 1 193 ? 21.878 7.941 -13.502 1.00 88.38 193 ARG A CA 1
ATOM 1491 C C . ARG A 1 193 ? 21.144 7.022 -14.460 1.00 88.38 193 ARG A C 1
ATOM 1493 O O . ARG A 1 193 ? 20.398 6.149 -14.029 1.00 88.38 193 ARG A O 1
ATOM 1500 N N . MET A 1 194 ? 21.312 7.239 -15.761 1.00 88.69 194 MET A N 1
ATOM 1501 C CA . MET A 1 194 ? 20.576 6.496 -16.795 1.00 88.69 194 MET A CA 1
ATOM 1502 C C . MET A 1 194 ? 21.333 5.275 -17.321 1.00 88.69 194 MET A C 1
ATOM 1504 O O . MET A 1 194 ? 20.712 4.425 -17.955 1.00 88.69 194 MET A O 1
ATOM 1508 N N . LYS A 1 195 ? 22.643 5.180 -17.063 1.00 86.56 195 LYS A N 1
ATOM 1509 C CA . LYS A 1 195 ? 23.487 4.056 -17.477 1.00 86.56 195 LYS A CA 1
ATOM 1510 C C . LYS A 1 195 ? 23.911 3.247 -16.261 1.00 86.56 195 LYS A C 1
ATOM 1512 O O . LYS A 1 195 ? 24.425 3.806 -15.297 1.00 86.56 195 LYS A O 1
ATOM 1517 N N . ASP A 1 196 ? 23.789 1.932 -16.358 1.00 80.75 196 ASP A N 1
ATOM 1518 C CA . ASP A 1 196 ? 24.177 1.002 -15.294 1.00 80.75 196 ASP A CA 1
ATOM 1519 C C . ASP A 1 196 ? 25.682 1.057 -14.983 1.00 80.75 196 ASP A C 1
ATOM 1521 O O . ASP A 1 196 ? 26.090 0.816 -13.850 1.00 80.75 196 ASP A O 1
ATOM 1525 N N . ALA A 1 197 ? 26.515 1.419 -15.964 1.00 82.50 197 ALA A N 1
ATOM 1526 C CA . ALA A 1 197 ? 27.957 1.580 -15.774 1.00 82.50 197 ALA A CA 1
ATOM 1527 C C . ALA A 1 197 ? 28.307 2.723 -14.803 1.00 82.50 197 ALA A C 1
ATOM 1529 O O . ALA A 1 197 ? 29.263 2.604 -14.045 1.00 82.50 197 ALA A O 1
ATOM 1530 N N . ASP A 1 198 ? 27.508 3.795 -14.765 1.00 83.00 198 ASP A N 1
ATOM 1531 C CA . ASP A 1 198 ? 27.748 4.949 -13.880 1.00 83.00 198 ASP A CA 1
ATOM 1532 C C . ASP A 1 198 ? 27.377 4.643 -12.413 1.00 83.00 198 ASP A C 1
ATOM 1534 O O . ASP A 1 198 ? 27.677 5.399 -11.482 1.00 83.00 198 ASP A O 1
ATOM 1538 N N . CYS A 1 199 ? 26.700 3.515 -12.212 1.00 85.19 199 CYS A N 1
ATOM 1539 C CA . CYS A 1 199 ? 26.222 3.008 -10.935 1.00 85.19 199 CYS A CA 1
ATOM 1540 C C . CYS A 1 199 ? 27.181 2.000 -10.310 1.00 85.19 199 CYS A C 1
ATOM 1542 O O . CYS A 1 199 ? 27.001 1.643 -9.150 1.00 85.19 199 CYS A O 1
ATOM 1544 N N . LYS A 1 200 ? 28.156 1.510 -11.081 1.00 84.50 200 LYS A N 1
ATOM 1545 C CA . LYS A 1 200 ? 29.070 0.447 -10.677 1.00 84.50 200 LYS A CA 1
ATOM 1546 C C . LYS A 1 200 ? 30.477 0.986 -10.472 1.00 84.50 200 LYS A C 1
ATOM 1548 O O . LYS A 1 200 ? 30.883 1.942 -11.131 1.00 84.50 200 LYS A O 1
ATOM 1553 N N . CYS A 1 201 ? 31.206 0.393 -9.537 1.00 79.00 201 CYS A N 1
ATOM 1554 C CA . CYS A 1 201 ? 32.623 0.690 -9.355 1.00 79.00 201 CYS A CA 1
ATOM 1555 C C . CYS A 1 201 ? 33.414 0.146 -10.542 1.00 79.00 201 CYS A C 1
ATOM 1557 O O . CYS A 1 201 ? 33.206 -1.001 -10.944 1.00 79.00 201 CYS A O 1
ATOM 1559 N N . LYS A 1 202 ? 34.318 0.950 -11.107 1.00 72.75 202 LYS A N 1
ATOM 1560 C CA . LYS A 1 202 ? 35.299 0.424 -12.064 1.00 72.75 202 LYS A CA 1
ATOM 1561 C C . LYS A 1 202 ? 36.361 -0.386 -11.315 1.00 72.75 202 LYS A C 1
ATOM 1563 O O . LYS A 1 202 ? 36.616 -0.141 -10.135 1.00 72.75 202 LYS A O 1
ATOM 1568 N N . GLU A 1 203 ? 36.988 -1.347 -11.992 1.00 65.69 203 GLU A N 1
ATOM 1569 C CA . GLU A 1 203 ? 38.078 -2.137 -11.409 1.00 65.69 203 GLU A CA 1
ATOM 1570 C C . GLU A 1 203 ? 39.217 -1.209 -10.952 1.00 65.69 203 GLU A C 1
ATOM 1572 O O . GLU A 1 203 ? 39.798 -0.475 -11.751 1.00 65.69 203 GLU A 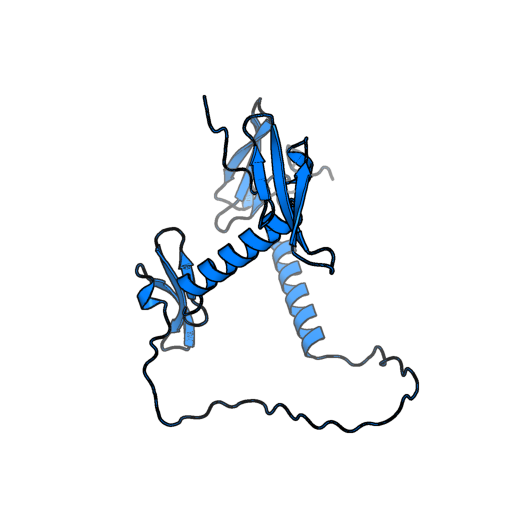O 1
ATOM 1577 N N . GLY A 1 204 ? 39.493 -1.204 -9.644 1.00 64.06 204 GLY A N 1
ATOM 1578 C CA . GLY A 1 204 ? 40.517 -0.359 -9.020 1.00 64.06 204 GLY A CA 1
ATOM 1579 C C . GLY A 1 204 ? 40.086 1.072 -8.659 1.00 64.06 204 GLY A C 1
ATOM 1580 O O . GLY A 1 204 ? 40.916 1.833 -8.160 1.00 64.06 204 GLY A O 1
ATOM 1581 N N . GLU A 1 205 ? 38.821 1.456 -8.872 1.00 65.31 205 GLU A N 1
ATOM 1582 C CA . GLU A 1 205 ? 38.315 2.793 -8.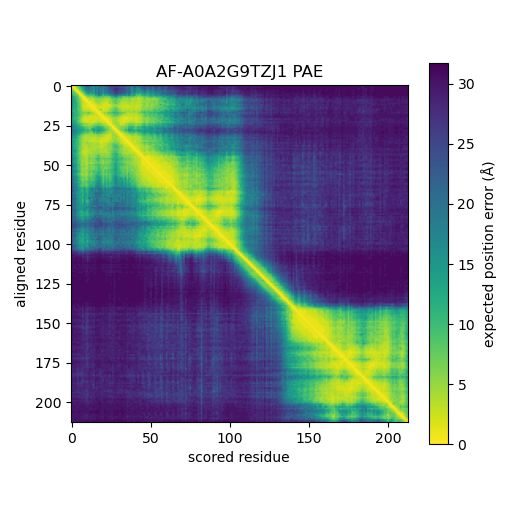536 1.00 65.31 205 GLU A CA 1
ATOM 1583 C C . GLU A 1 205 ? 38.126 2.940 -7.017 1.00 65.31 205 GLU A C 1
ATOM 1585 O O . GLU A 1 205 ? 37.297 2.265 -6.407 1.00 65.31 205 GLU A O 1
ATOM 1590 N N . ARG A 1 206 ? 38.903 3.836 -6.397 1.00 61.41 206 ARG A N 1
ATOM 1591 C CA . ARG A 1 206 ? 38.788 4.190 -4.974 1.00 61.41 206 ARG A CA 1
ATOM 1592 C C . ARG A 1 206 ? 38.071 5.531 -4.871 1.00 61.41 206 ARG A C 1
ATOM 1594 O O . ARG A 1 206 ? 38.577 6.530 -5.377 1.00 61.41 206 ARG A O 1
ATOM 1601 N N . GLY A 1 207 ? 36.898 5.571 -4.247 1.00 61.91 207 GLY A N 1
ATOM 1602 C CA . GLY A 1 207 ? 36.108 6.799 -4.176 1.00 61.91 207 GLY A CA 1
ATOM 1603 C C . GLY A 1 207 ? 34.824 6.660 -3.369 1.00 61.91 207 GLY A C 1
ATOM 1604 O O . GLY A 1 207 ? 34.534 5.604 -2.813 1.00 61.91 207 GLY A O 1
ATOM 1605 N N . HIS A 1 208 ? 34.054 7.750 -3.309 1.00 57.94 208 HIS A N 1
ATOM 1606 C CA . HIS A 1 208 ? 32.812 7.826 -2.542 1.00 57.94 208 HIS A CA 1
ATOM 1607 C C . HIS A 1 208 ? 31.817 6.756 -3.026 1.00 57.94 208 HIS A C 1
ATOM 1609 O O . HIS A 1 208 ? 31.316 6.819 -4.150 1.00 57.94 208 HIS A O 1
ATOM 1615 N N . GLY A 1 209 ? 31.563 5.761 -2.176 1.00 66.44 209 GLY A N 1
ATOM 1616 C CA . GLY A 1 209 ? 30.673 4.641 -2.470 1.00 66.44 209 GLY A CA 1
ATOM 1617 C C . GLY A 1 209 ? 31.309 3.466 -3.219 1.00 66.44 209 GLY A C 1
ATOM 1618 O O . GLY A 1 209 ? 30.581 2.613 -3.705 1.00 66.44 209 GLY A O 1
ATOM 1619 N N . CYS A 1 210 ? 32.634 3.376 -3.331 1.00 72.19 210 CYS A N 1
ATOM 1620 C CA . CYS A 1 210 ? 33.297 2.130 -3.725 1.00 72.19 210 CYS A CA 1
ATOM 1621 C C . CYS A 1 210 ? 34.074 1.577 -2.532 1.00 72.19 210 CYS A C 1
ATOM 1623 O O . CYS A 1 210 ? 34.890 2.320 -1.977 1.00 72.19 210 CYS A O 1
ATOM 1625 N N . PRO A 1 211 ? 33.834 0.317 -2.121 1.00 61.16 211 PRO A N 1
ATOM 1626 C CA . PRO A 1 211 ? 34.555 -0.259 -0.999 1.00 61.16 211 PRO A CA 1
ATOM 1627 C C . PRO A 1 211 ? 36.054 -0.275 -1.307 1.00 61.16 211 PRO A C 1
ATOM 1629 O O . PRO A 1 211 ? 36.473 -0.564 -2.431 1.00 61.16 211 PRO A O 1
ATOM 1632 N N . ALA A 1 212 ? 36.861 0.064 -0.302 1.00 55.59 212 ALA A N 1
ATOM 1633 C CA . ALA A 1 212 ? 38.289 -0.201 -0.354 1.00 55.59 212 ALA A CA 1
ATOM 1634 C C . ALA A 1 212 ? 38.488 -1.723 -0.426 1.00 55.59 212 ALA A C 1
ATOM 1636 O O . ALA A 1 212 ? 37.817 -2.456 0.301 1.00 55.59 212 ALA A O 1
ATOM 1637 N N . ALA A 1 213 ? 39.352 -2.172 -1.339 1.00 51.34 213 ALA A N 1
ATOM 1638 C CA . ALA A 1 213 ? 39.781 -3.567 -1.402 1.00 51.34 213 ALA A CA 1
ATOM 1639 C C . ALA A 1 213 ? 40.457 -3.998 -0.093 1.00 51.34 213 ALA A C 1
ATOM 1641 O O . ALA A 1 213 ? 41.179 -3.151 0.487 1.00 51.34 213 ALA A O 1
#

Sequence (213 aa):
MRCSQSEALQDNCFPKPSGGCKCNVDLGHGEEVVEYSADAQCKKSIESQTAEHKKELNEEIKDKFGDFKENCFPKPSGGCKCNEKDAHGNEVVTAYNNAEECKVSRVKRDVGVATQRQPSSVHQTHQKARARDQPSQNVRDPVRERAQANYAAVLDELHNKFKGLKEGCFPRPKGCLCVIGKTAEGRDITERRMKDADCKCKEGERGHGCPAA

pLDDT: mean 76.09, std 16.71, range [34.0, 93.06]

Secondary structure (DSSP, 8-state):
--------BPTTEEE-TTSSEEEEEE-SSSEEEEEESSGGGTBPPHHHHHHHHHHHHHHHHHHHHTTBPTTEEE-TTSSEEEEEE-TTS-EEEEEESSSGGGB-------S-----PPP--------------PPPTT---HHHHHHHHHHHHHHHHHHHHHTTBPTTEEE-SSSEEEEEEE-TTSPEEEEEESSGGGGBPPTT--BTTB---

Nearest PDB structures (foldseek):
  5z3g-assembly1_M  TM=4.019E-01  e=6.113E+00  Saccharomyces cerevisiae S288C

Foldseek 3Di:
DDPPDDQAFDPQWAADPQEFIWHFDDPPPDTDIDTDRHPVVGGDDPVRVVVVVVVVVVVVCCVQPVQFDPQWAADPQAFTWHQDADPVRDTDIDTDRHNVVRGDPPPPDDDDDDDPDDDDDDDDDDDDDDDDDPPDPPPPDPVVVVVVVVVVVVVVVVCVQCPQFFAQWAGDPFAIKHFPDADPVGHTDIDGDRDVVVGGADVPDDDHRGDDD

Solvent-accessible surface area (backbone atoms only — not comparable to full-atom values): 13330 Å² total; per-residue (Å²): 136,78,88,78,68,94,69,63,50,33,87,62,44,44,81,43,99,87,50,15,26,40,30,60,44,73,83,88,84,54,83,40,80,47,76,43,74,47,53,78,84,37,43,47,50,71,68,55,54,49,52,50,52,52,49,52,52,49,51,51,50,42,72,77,52,61,54,43,33,86,61,44,44,81,39,96,89,49,14,24,41,29,59,43,66,48,101,85,66,48,84,40,78,47,77,43,70,48,55,71,82,35,35,58,77,85,67,87,75,79,82,87,80,88,76,90,69,82,83,83,84,86,75,90,73,95,74,78,95,75,79,91,75,76,79,70,93,77,71,83,49,68,65,59,53,52,51,51,52,54,51,52,52,52,50,50,53,47,53,62,65,54,58,59,48,21,57,61,43,43,83,47,102,64,18,24,42,27,54,79,48,62,47,100,87,67,48,78,38,72,46,80,40,72,46,60,70,84,37,33,56,55,95,89,50,77,52,97,37,31,77,80,130

Mean predicted aligned error: 20.89 Å

Radius of gyration: 31.21 Å; Cα contacts (8 Å, |Δi|>4): 221; chains: 1; bounding box: 72×70×68 Å

Organism: Teladorsagia circumcincta (NCBI:txid45464)